Protein AF-A0A3M1TKS2-F1 (afdb_monomer_lite)

Foldseek 3Di:
DWDAQPFPRDTDDLQQWWADLWQRRTHHPVRQDDPQAGPPPRHHDDTDPRPQPPQKDFFDDPNHGQWIKHKDDWAADDPQPDPPRPLPDDFAKAKAWPDQEEAQFDKTKTKIKTFDSAWDAWDFKKKWKWFWDWDQDPVGTDIDTDTQGIGGRDDVVVCVVRRIDGGTMIMMIIIGTNNSVDDDPDDDDDWDWTWMKIKTWMGDPPGIHIYIDIHIYIYDDPPD

Structure (mmCIF, N/CA/C/O backbone):
data_AF-A0A3M1TKS2-F1
#
_entry.id   AF-A0A3M1TKS2-F1
#
loop_
_atom_site.group_PDB
_atom_site.id
_atom_site.type_symbol
_atom_site.label_atom_id
_atom_site.label_alt_id
_atom_site.label_comp_id
_atom_site.label_asym_id
_atom_site.label_entity_id
_atom_site.label_seq_id
_atom_site.pdbx_PDB_ins_code
_atom_site.Cartn_x
_atom_site.Cartn_y
_atom_site.Cartn_z
_atom_site.occupancy
_atom_site.B_iso_or_equiv
_atom_site.auth_seq_id
_atom_site.auth_comp_id
_atom_site.auth_asym_id
_atom_site.auth_atom_id
_atom_site.pdbx_PDB_model_num
ATOM 1 N N . MET A 1 1 ? 7.646 -26.713 8.952 1.00 51.62 1 MET A N 1
ATOM 2 C CA . MET A 1 1 ? 8.054 -26.193 10.279 1.00 51.62 1 MET A CA 1
ATOM 3 C C . MET A 1 1 ? 6.797 -26.074 11.123 1.00 51.62 1 MET A C 1
ATOM 5 O O . MET A 1 1 ? 5.861 -25.430 10.674 1.00 51.62 1 MET A O 1
ATOM 9 N N . THR A 1 2 ? 6.737 -26.735 12.276 1.00 56.97 2 THR A N 1
ATOM 10 C CA . THR A 1 2 ? 5.585 -26.698 13.194 1.00 56.97 2 THR A CA 1
ATOM 11 C C . THR A 1 2 ? 5.822 -25.651 14.277 1.00 56.97 2 THR A C 1
ATOM 13 O O . THR A 1 2 ? 6.856 -25.680 14.943 1.00 56.97 2 THR A O 1
ATOM 16 N N . LEU A 1 3 ? 4.881 -24.724 14.447 1.00 78.44 3 LEU A N 1
ATOM 17 C CA . LEU A 1 3 ? 4.889 -23.737 15.533 1.00 78.44 3 LEU A CA 1
ATOM 18 C C . LEU A 1 3 ? 3.891 -24.170 16.615 1.00 78.44 3 LEU A C 1
ATOM 20 O O . LEU A 1 3 ? 3.037 -25.015 16.359 1.00 78.44 3 LEU A O 1
ATOM 24 N N . ARG A 1 4 ? 3.984 -23.617 17.830 1.00 82.25 4 ARG A N 1
ATOM 25 C CA . ARG A 1 4 ? 2.968 -23.833 18.875 1.00 82.25 4 ARG A CA 1
ATOM 26 C C . ARG A 1 4 ? 1.987 -22.671 18.900 1.00 82.25 4 ARG A C 1
ATOM 28 O O . ARG A 1 4 ? 2.409 -21.516 18.909 1.00 82.25 4 ARG A O 1
ATOM 35 N N . CYS A 1 5 ? 0.693 -22.972 18.939 1.00 78.06 5 CYS A N 1
ATOM 36 C CA . CYS A 1 5 ? -0.331 -21.962 19.159 1.00 78.06 5 CYS A CA 1
ATOM 37 C C . CYS A 1 5 ? -0.168 -21.384 20.577 1.00 78.06 5 CYS A C 1
ATOM 39 O O . CYS A 1 5 ? -0.240 -22.142 21.536 1.00 78.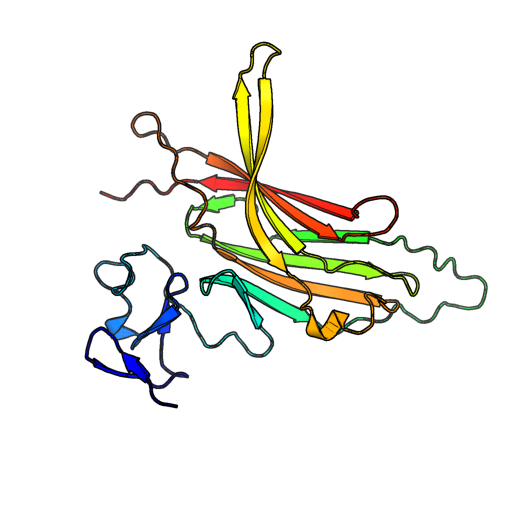06 5 CYS A O 1
ATOM 41 N N . PRO A 1 6 ? -0.001 -20.067 20.769 1.00 72.50 6 PRO A N 1
ATOM 42 C CA . PRO A 1 6 ? 0.162 -19.470 22.100 1.00 72.50 6 PRO A CA 1
ATOM 43 C C . PRO A 1 6 ? -1.091 -19.528 22.995 1.00 72.50 6 PRO A C 1
ATOM 45 O O . PRO A 1 6 ? -1.049 -18.994 24.095 1.00 72.50 6 PRO A O 1
ATOM 48 N N . TYR A 1 7 ? -2.202 -20.108 22.526 1.00 76.50 7 TYR A N 1
ATOM 49 C CA . TYR A 1 7 ? -3.440 -20.261 23.298 1.00 76.50 7 TYR A CA 1
ATOM 50 C C . TYR A 1 7 ? -3.591 -21.661 23.883 1.00 76.50 7 TYR A C 1
ATOM 52 O O . TYR A 1 7 ? -3.579 -21.829 25.093 1.00 76.50 7 TYR A O 1
ATOM 60 N N . CYS A 1 8 ? -3.719 -22.673 23.021 1.00 84.31 8 CYS A N 1
ATOM 61 C CA . CYS A 1 8 ? -3.855 -24.062 23.455 1.00 84.31 8 CYS A CA 1
ATOM 62 C C . CYS A 1 8 ? -2.503 -24.764 23.630 1.00 84.31 8 CYS A C 1
ATOM 64 O O . CYS A 1 8 ? -2.459 -25.873 24.139 1.00 84.31 8 CYS A O 1
ATOM 66 N N . HIS A 1 9 ? -1.398 -24.139 23.205 1.00 84.19 9 HIS A N 1
ATOM 67 C CA . HIS A 1 9 ? -0.042 -24.704 23.208 1.00 84.19 9 HIS A CA 1
ATOM 68 C C . HIS A 1 9 ? 0.164 -25.941 22.314 1.00 84.19 9 HIS A C 1
ATOM 70 O O . HIS A 1 9 ? 1.284 -26.471 22.259 1.00 84.19 9 HIS A O 1
ATOM 76 N N . ASP A 1 10 ? -0.860 -26.327 21.548 1.00 90.00 10 ASP A N 1
ATOM 77 C CA . ASP A 1 10 ? -0.804 -27.388 20.544 1.00 90.00 10 ASP A CA 1
ATOM 78 C C . ASP A 1 10 ? -0.065 -26.947 19.277 1.00 90.00 10 ASP A C 1
ATOM 80 O O . ASP A 1 10 ? 0.088 -25.754 18.982 1.00 90.00 10 ASP A O 1
ATOM 84 N N . ALA A 1 11 ? 0.390 -27.930 18.502 1.00 87.00 11 ALA A N 1
ATOM 85 C CA . ALA A 1 11 ? 1.047 -27.693 17.225 1.00 87.00 11 ALA A CA 1
ATOM 86 C C . ALA A 1 11 ? 0.078 -27.053 16.220 1.00 87.00 11 ALA A C 1
ATOM 88 O O . ALA A 1 11 ? -1.040 -27.527 16.028 1.00 87.00 11 ALA A O 1
ATOM 89 N N . VAL A 1 12 ? 0.527 -25.994 15.552 1.00 81.38 12 VAL A N 1
ATOM 90 C CA . VAL A 1 12 ? -0.163 -25.366 14.427 1.00 81.38 12 VAL A CA 1
ATOM 91 C C . VAL A 1 12 ? 0.709 -25.494 13.181 1.00 81.38 12 VAL A C 1
ATOM 93 O O . VAL A 1 12 ? 1.884 -25.110 13.165 1.00 81.38 12 VAL A O 1
ATOM 96 N N . GLU A 1 13 ? 0.133 -26.062 12.128 1.00 80.56 13 GLU A N 1
ATOM 97 C CA . GLU A 1 13 ? 0.755 -26.055 10.810 1.00 80.56 13 GLU A CA 1
ATOM 98 C C . GLU A 1 13 ? 0.648 -24.654 10.212 1.00 80.56 13 GLU A C 1
ATOM 100 O O . GLU A 1 13 ? -0.419 -24.046 10.224 1.00 80.56 13 GLU A O 1
ATOM 105 N N . VAL A 1 14 ? 1.754 -24.128 9.683 1.00 68.00 14 VAL A N 1
ATOM 106 C CA . VAL A 1 14 ? 1.820 -22.756 9.143 1.00 68.00 14 VAL A CA 1
ATOM 107 C C . VAL A 1 14 ? 0.779 -22.513 8.047 1.00 68.00 14 VAL A C 1
ATOM 109 O O . VAL A 1 14 ? 0.212 -21.428 7.971 1.00 68.00 14 VAL A O 1
ATOM 112 N N . GLU A 1 15 ? 0.496 -23.528 7.236 1.00 67.38 15 GLU A N 1
ATOM 113 C CA . GLU A 1 15 ? -0.441 -23.465 6.109 1.00 67.38 15 GLU A CA 1
ATOM 114 C C . GLU A 1 15 ? -1.913 -23.492 6.549 1.00 67.38 15 GLU A C 1
ATOM 116 O O . GLU A 1 15 ? -2.767 -22.915 5.875 1.00 67.38 15 GLU A O 1
ATOM 121 N N . ALA A 1 16 ? -2.204 -24.114 7.697 1.00 68.25 16 ALA A N 1
ATOM 122 C CA . ALA A 1 16 ? -3.543 -24.219 8.280 1.00 68.25 16 ALA A CA 1
ATOM 123 C C . ALA A 1 16 ? -3.801 -23.191 9.400 1.00 68.25 16 ALA A C 1
ATOM 125 O O . ALA A 1 16 ? -4.932 -23.024 9.865 1.00 68.25 16 ALA A O 1
ATOM 126 N N . GLY A 1 17 ? -2.750 -22.513 9.862 1.00 69.06 17 GLY A N 1
ATOM 127 C CA . GLY A 1 17 ? -2.805 -21.527 10.927 1.00 69.06 17 GLY A CA 1
ATOM 128 C C . GLY A 1 17 ? -3.360 -20.182 10.464 1.00 69.06 17 GLY A C 1
ATOM 129 O O . GLY A 1 17 ? -3.242 -19.778 9.313 1.00 69.06 17 GLY A O 1
ATOM 130 N N . THR A 1 18 ? -3.962 -19.458 11.400 1.00 71.62 18 THR A N 1
ATOM 131 C CA . THR A 1 18 ? -4.349 -18.059 11.246 1.00 71.62 18 THR A CA 1
ATOM 132 C C . THR A 1 18 ? -3.424 -17.213 12.102 1.00 71.62 18 THR A C 1
ATOM 134 O O . THR A 1 18 ? -3.364 -17.401 13.317 1.00 71.62 18 THR A O 1
ATOM 137 N N . ALA A 1 19 ? -2.706 -16.279 11.490 1.00 70.56 19 ALA A N 1
ATOM 138 C CA . ALA A 1 19 ? -1.879 -15.332 12.225 1.00 70.56 19 ALA A CA 1
ATOM 139 C C . ALA A 1 19 ? -2.526 -13.945 12.348 1.00 70.56 19 ALA A C 1
ATOM 141 O O . ALA A 1 19 ? -3.407 -13.548 11.575 1.00 70.56 19 ALA A O 1
ATOM 142 N N . CYS A 1 20 ? -2.143 -13.241 13.412 1.00 71.56 20 CYS A N 1
ATOM 143 C CA . CYS A 1 20 ? -2.667 -11.921 13.719 1.00 71.56 20 CYS A CA 1
ATOM 144 C C . CYS A 1 20 ? -1.944 -10.830 12.935 1.00 71.56 20 CYS A C 1
ATOM 146 O O . CYS A 1 20 ? -0.778 -10.567 13.193 1.00 71.56 20 CYS A O 1
ATOM 148 N N . VAL A 1 21 ? -2.689 -10.063 12.136 1.00 65.44 21 VAL A N 1
ATOM 149 C CA . VAL A 1 21 ? -2.165 -8.935 11.340 1.00 65.44 21 VAL A CA 1
ATOM 150 C C . VAL A 1 21 ? -1.426 -7.859 12.148 1.00 65.44 21 VAL A C 1
ATOM 152 O O . VAL A 1 21 ? -0.729 -7.029 11.568 1.00 65.44 21 VAL A O 1
ATOM 155 N N . ARG A 1 22 ? -1.607 -7.832 13.476 1.00 62.28 22 ARG A N 1
ATOM 156 C CA . ARG A 1 22 ? -0.948 -6.887 14.384 1.00 62.28 22 ARG A CA 1
ATOM 157 C C . ARG A 1 22 ? 0.323 -7.456 15.011 1.00 62.28 22 ARG A C 1
ATOM 159 O O . ARG A 1 22 ? 1.340 -6.779 14.991 1.00 62.28 22 ARG A O 1
ATOM 166 N N . CYS A 1 23 ? 0.258 -8.645 15.612 1.00 66.50 23 CYS A N 1
ATOM 167 C CA . CYS A 1 23 ? 1.380 -9.214 16.374 1.00 66.50 23 CYS A CA 1
ATOM 168 C C . CYS A 1 23 ? 2.066 -10.410 15.699 1.00 66.50 23 CYS A C 1
ATOM 170 O O . CYS A 1 23 ? 3.007 -10.956 16.261 1.00 66.50 23 CYS A O 1
ATOM 172 N N . GLY A 1 24 ? 1.581 -10.861 14.541 1.00 64.81 24 GLY A N 1
ATOM 173 C CA . GLY A 1 24 ? 2.112 -12.007 13.798 1.00 64.81 24 GLY A CA 1
ATOM 174 C C . GLY A 1 24 ? 1.936 -13.365 14.488 1.00 64.81 24 GLY A C 1
ATOM 175 O O . GLY A 1 24 ? 2.432 -14.370 13.988 1.00 64.81 24 GLY A O 1
ATOM 176 N N . ALA A 1 25 ? 1.255 -13.427 15.639 1.00 72.44 25 ALA A N 1
ATOM 177 C CA . ALA A 1 25 ? 1.082 -14.670 16.384 1.00 72.44 25 ALA A CA 1
ATOM 178 C C . ALA A 1 25 ? 0.219 -15.661 15.592 1.00 72.44 25 ALA A C 1
ATOM 180 O O . ALA A 1 25 ? -0.957 -15.383 15.353 1.00 72.44 25 ALA A O 1
ATOM 181 N N . LEU A 1 26 ? 0.798 -16.808 15.225 1.00 74.12 26 LEU A N 1
ATOM 182 C CA . LEU A 1 26 ? 0.132 -17.896 14.508 1.00 74.12 26 LEU A CA 1
ATOM 183 C C . LEU A 1 26 ? -0.661 -18.786 15.472 1.00 74.12 26 LEU A C 1
ATOM 185 O O . LEU A 1 26 ? -0.147 -19.216 16.505 1.00 74.12 26 LEU A O 1
ATOM 189 N N . ARG A 1 27 ? -1.922 -19.065 15.141 1.00 78.75 27 ARG A N 1
ATOM 190 C CA . ARG A 1 27 ? -2.861 -19.826 15.977 1.00 78.75 27 ARG A CA 1
ATOM 191 C C . ARG A 1 27 ? -3.730 -20.743 15.129 1.00 78.75 27 ARG A C 1
ATOM 193 O O . ARG A 1 27 ? -3.854 -20.535 13.927 1.00 78.75 27 ARG A O 1
ATOM 200 N N . HIS A 1 28 ? -4.384 -21.723 15.744 1.00 82.06 28 HIS A N 1
ATOM 201 C CA . HIS A 1 28 ? -5.462 -22.436 15.059 1.00 82.06 28 HIS A CA 1
ATOM 202 C C . HIS A 1 28 ? -6.613 -21.478 14.741 1.00 82.06 28 HIS A C 1
ATOM 204 O O . HIS A 1 28 ? -6.871 -20.574 15.540 1.00 82.06 28 HIS A O 1
ATOM 210 N N . PRO A 1 29 ? -7.360 -21.699 13.648 1.00 72.94 29 PRO A N 1
ATOM 211 C CA . PRO A 1 29 ? -8.541 -20.899 13.321 1.00 72.94 29 PRO A CA 1
ATOM 212 C C . PRO A 1 29 ? -9.561 -20.803 14.465 1.00 72.94 29 PRO A C 1
ATOM 214 O O . PRO A 1 29 ? -10.197 -19.769 14.630 1.00 72.94 29 PRO A O 1
ATOM 217 N N . ALA A 1 30 ? -9.684 -21.848 15.290 1.00 76.75 30 ALA A N 1
ATOM 218 C CA . ALA A 1 30 ? -10.565 -21.855 16.460 1.00 76.75 30 ALA A CA 1
ATOM 219 C C . ALA A 1 30 ? -10.004 -21.064 17.659 1.00 76.75 30 ALA A C 1
ATOM 221 O O . ALA A 1 30 ? -10.764 -20.518 18.447 1.00 76.75 30 ALA A O 1
ATOM 222 N N . CYS A 1 31 ? -8.680 -20.966 17.792 1.00 76.56 31 CYS A N 1
ATOM 223 C CA . CYS A 1 31 ? -7.998 -20.349 18.941 1.00 76.56 31 CYS A CA 1
ATOM 224 C C . CYS A 1 31 ? -7.619 -18.880 18.708 1.00 76.56 31 CYS A C 1
ATOM 226 O O . CYS A 1 31 ? -6.944 -18.241 19.525 1.00 76.56 31 CYS A O 1
ATOM 228 N N . VAL A 1 32 ? -7.947 -18.369 17.525 1.00 70.44 32 VAL A N 1
ATOM 229 C CA . VAL A 1 32 ? -7.445 -17.091 17.036 1.00 70.44 32 VAL A CA 1
ATOM 230 C C . VAL A 1 32 ? -8.203 -15.907 17.648 1.00 70.44 32 VAL A C 1
ATOM 232 O O . VAL A 1 32 ? -7.590 -14.873 17.931 1.00 70.44 32 VAL A O 1
ATOM 235 N N . LEU A 1 33 ? -9.502 -16.085 17.913 1.00 65.31 33 LEU A N 1
ATOM 236 C CA . LEU A 1 33 ? -10.413 -15.079 18.458 1.00 65.31 33 LEU A CA 1
ATOM 237 C C . LEU A 1 33 ? -10.862 -15.414 19.878 1.00 65.31 33 LEU A C 1
ATOM 239 O O . LEU A 1 33 ? -11.328 -16.515 20.137 1.00 65.31 33 LEU A O 1
ATOM 243 N N . GLU A 1 34 ? -10.854 -14.406 20.742 1.00 61.91 34 GLU A N 1
ATOM 244 C CA . GLU A 1 34 ? -11.588 -14.390 22.005 1.00 61.91 34 GLU A CA 1
ATOM 245 C C . GLU A 1 34 ? -12.430 -13.113 22.040 1.00 61.91 34 GLU A C 1
ATOM 247 O O . GLU A 1 34 ? -11.903 -12.015 21.853 1.00 61.91 34 GLU A O 1
ATOM 252 N N . LEU A 1 35 ? -13.754 -13.250 22.180 1.00 63.28 35 LEU A N 1
ATOM 253 C CA . LEU A 1 35 ? -14.703 -12.123 22.197 1.00 63.28 35 LEU A CA 1
ATOM 254 C C . LEU A 1 35 ? -14.535 -11.147 21.008 1.00 63.28 35 LEU A C 1
ATOM 256 O O . LEU A 1 35 ? -14.634 -9.929 21.155 1.00 63.28 35 LEU A O 1
ATOM 260 N N . GLY A 1 36 ? -14.221 -11.670 19.817 1.00 60.03 36 GLY A N 1
ATOM 261 C CA . GLY A 1 36 ? -14.001 -10.850 18.617 1.00 60.03 36 GLY A CA 1
ATOM 262 C C . GLY A 1 36 ? -12.628 -10.156 18.536 1.00 60.03 36 GLY A C 1
ATOM 263 O O . GLY A 1 36 ? -12.414 -9.322 17.652 1.00 60.03 36 GLY A O 1
ATOM 264 N N . ARG A 1 37 ? -11.679 -10.499 19.419 1.00 66.81 37 ARG A N 1
ATOM 265 C CA . ARG A 1 37 ? -10.327 -9.915 19.494 1.00 66.81 37 ARG A CA 1
ATOM 266 C C . ARG A 1 37 ? -9.240 -10.973 19.335 1.00 66.81 37 ARG A C 1
ATOM 268 O O . ARG A 1 37 ? -9.445 -12.134 19.665 1.00 66.81 37 ARG A O 1
ATOM 275 N N . CYS A 1 38 ? -8.057 -10.574 18.865 1.00 73.31 38 CYS A N 1
ATOM 276 C CA . CYS A 1 38 ? -6.889 -11.456 18.880 1.00 73.31 38 CYS A CA 1
ATOM 277 C C . CYS A 1 38 ? -6.561 -11.865 20.319 1.00 73.31 38 CYS A C 1
ATOM 279 O O . CYS A 1 38 ? -6.188 -11.017 21.129 1.00 73.31 38 CYS A O 1
ATOM 281 N N . ALA A 1 39 ? -6.593 -13.161 20.609 1.00 71.25 39 ALA A N 1
ATOM 282 C CA . ALA A 1 39 ? -6.354 -13.671 21.958 1.00 71.25 39 ALA A CA 1
ATOM 283 C C . ALA A 1 39 ? -4.873 -13.612 22.412 1.00 71.25 39 ALA A C 1
ATOM 285 O O . ALA A 1 39 ? -4.519 -14.134 23.462 1.00 71.25 39 ALA A O 1
ATOM 286 N N . SER A 1 40 ? -3.970 -13.009 21.621 1.00 72.12 40 SER A N 1
ATOM 287 C CA . SER A 1 40 ? -2.589 -12.680 22.039 1.00 72.12 40 SER A CA 1
ATOM 288 C C . SER A 1 40 ? -2.436 -11.212 22.423 1.00 72.12 40 SER A C 1
ATOM 290 O O . SER A 1 40 ? -1.725 -10.899 23.367 1.00 72.12 40 SER A O 1
ATOM 292 N N . CYS A 1 41 ? -3.022 -10.298 21.645 1.00 67.81 41 CYS A N 1
ATOM 293 C CA . CYS A 1 41 ? -2.738 -8.862 21.755 1.00 67.81 41 CYS A CA 1
ATOM 294 C C . CYS A 1 41 ? -3.989 -7.989 21.938 1.00 67.81 41 CYS A C 1
ATOM 296 O O . CYS A 1 41 ? -3.889 -6.764 21.899 1.00 67.81 41 CYS A O 1
ATOM 298 N N . GLY A 1 42 ? -5.173 -8.595 22.075 1.00 66.25 42 GLY A N 1
ATOM 299 C CA . GLY A 1 42 ? -6.448 -7.914 22.332 1.00 66.25 42 GLY A CA 1
ATOM 300 C C . GLY A 1 42 ? -6.968 -7.033 21.188 1.00 66.25 42 GLY A C 1
ATOM 301 O O . GLY A 1 42 ? -7.949 -6.306 21.369 1.00 66.25 42 GLY A O 1
ATOM 302 N N . ALA A 1 43 ? -6.319 -7.062 20.017 1.00 65.69 43 ALA A N 1
ATOM 303 C CA . ALA A 1 43 ? -6.676 -6.220 18.879 1.00 65.69 43 ALA A CA 1
ATOM 304 C C . ALA A 1 43 ? -8.065 -6.597 18.326 1.00 65.69 43 ALA A C 1
ATOM 306 O O . ALA A 1 43 ? -8.272 -7.777 18.022 1.00 65.69 43 ALA A O 1
ATOM 307 N N . PRO A 1 44 ? -9.004 -5.636 18.202 1.00 56.34 44 PRO A N 1
ATOM 308 C CA . PRO A 1 44 ? -10.312 -5.886 17.612 1.00 56.34 44 PRO A CA 1
ATOM 309 C C . PRO A 1 44 ? -10.193 -6.029 16.093 1.00 56.34 44 PRO A C 1
ATOM 311 O O . PRO A 1 44 ? -9.566 -5.195 15.443 1.00 56.34 44 PRO A O 1
ATOM 314 N N . GLY A 1 45 ? -10.831 -7.062 15.542 1.00 56.19 45 GLY A N 1
ATOM 315 C CA . GLY A 1 45 ? -11.022 -7.209 14.101 1.00 56.19 45 GLY A CA 1
ATOM 316 C C . GLY A 1 45 ? -9.789 -7.652 13.300 1.00 56.19 45 GLY A C 1
ATOM 317 O O . GLY A 1 45 ? -8.666 -7.210 13.509 1.00 56.19 45 GLY A O 1
ATOM 318 N N . LEU A 1 46 ? -10.062 -8.502 12.306 1.00 51.00 46 LEU A N 1
ATOM 319 C CA . LEU A 1 46 ? -9.167 -8.999 11.250 1.00 51.00 46 LEU A CA 1
ATOM 320 C C . LEU A 1 46 ? -8.147 -10.060 11.669 1.00 51.00 46 LEU A C 1
ATOM 322 O O . LEU A 1 46 ? -6.932 -9.867 11.673 1.00 51.00 46 LEU A O 1
ATOM 326 N N . LEU A 1 47 ? -8.672 -11.264 11.871 1.00 52.44 47 LEU A N 1
ATOM 327 C CA . LEU A 1 47 ? -7.893 -12.484 11.733 1.00 52.44 47 LEU A CA 1
ATOM 328 C C . LEU A 1 47 ? -8.123 -13.052 10.344 1.00 52.44 47 LEU A C 1
ATOM 330 O O . LEU A 1 47 ? -9.140 -13.672 10.050 1.00 52.44 47 LEU A O 1
ATOM 334 N N . ARG A 1 48 ? -7.154 -12.765 9.481 1.00 45.50 48 ARG A N 1
ATOM 335 C CA . ARG A 1 48 ? -6.781 -13.604 8.348 1.00 45.50 48 ARG A CA 1
ATOM 336 C C . ARG A 1 48 ? -5.392 -13.178 7.879 1.00 45.50 48 ARG A C 1
ATOM 338 O O . ARG A 1 48 ? -5.250 -12.418 6.927 1.00 45.50 48 ARG A O 1
ATOM 345 N N . GLU A 1 49 ? -4.357 -13.701 8.525 1.00 43.22 49 GLU A N 1
ATOM 346 C CA . GLU A 1 49 ? -3.200 -14.151 7.758 1.00 43.22 49 GLU A CA 1
ATOM 347 C C . GLU A 1 49 ? -3.564 -15.533 7.215 1.00 43.22 49 GLU A C 1
ATOM 349 O O . GLU A 1 49 ? -3.439 -16.535 7.908 1.00 43.22 49 GLU A O 1
ATOM 354 N N . ALA A 1 50 ? -4.076 -15.581 5.985 1.00 41.94 50 ALA A N 1
ATOM 355 C CA . ALA A 1 50 ? -3.636 -16.674 5.131 1.00 41.94 50 ALA A CA 1
ATOM 356 C C . ALA A 1 50 ? -2.134 -16.437 4.873 1.00 41.94 50 ALA A C 1
ATOM 358 O O . ALA A 1 50 ? -1.728 -15.262 4.884 1.00 41.94 50 ALA A O 1
ATOM 359 N N . PRO A 1 51 ? -1.315 -17.472 4.600 1.00 49.41 51 PRO A N 1
ATOM 360 C CA . PRO A 1 51 ? -0.026 -17.249 3.949 1.00 49.41 51 PRO A CA 1
ATOM 361 C C . PRO A 1 51 ? -0.238 -16.215 2.845 1.00 49.41 51 PRO A C 1
ATOM 363 O O . PRO A 1 51 ? -1.255 -16.281 2.140 1.00 49.41 51 PRO A O 1
ATOM 366 N N . ALA A 1 52 ? 0.637 -15.202 2.783 1.00 51.31 52 ALA A N 1
ATOM 367 C CA . ALA A 1 52 ? 0.513 -14.134 1.800 1.00 51.31 52 ALA A CA 1
ATOM 368 C C . ALA A 1 52 ? 0.187 -14.810 0.458 1.00 51.31 52 ALA A C 1
ATOM 370 O O . ALA A 1 52 ? 0.947 -15.702 0.066 1.00 51.31 52 ALA A O 1
ATOM 371 N N . PRO A 1 53 ? -0.976 -14.521 -0.173 1.00 51.44 53 PRO A N 1
ATOM 372 C CA . PRO A 1 53 ? -1.392 -15.262 -1.356 1.00 51.44 53 PRO A CA 1
ATOM 373 C C . PRO A 1 53 ? -0.221 -15.278 -2.332 1.00 51.44 53 PRO A C 1
ATOM 375 O O . PRO A 1 53 ? 0.491 -14.276 -2.397 1.00 51.44 53 PRO A O 1
ATOM 378 N N . ALA A 1 54 ? 0.023 -16.385 -3.033 1.00 59.16 54 ALA A N 1
ATOM 379 C CA . ALA A 1 54 ? 1.222 -16.526 -3.859 1.00 59.16 54 ALA A CA 1
ATOM 380 C C . ALA A 1 54 ? 1.528 -15.231 -4.651 1.00 59.16 54 ALA A C 1
ATOM 382 O O . ALA A 1 54 ? 0.667 -14.687 -5.352 1.00 59.16 54 ALA A O 1
ATOM 383 N N . GLY A 1 55 ? 2.734 -14.683 -4.460 1.00 67.44 55 GLY A N 1
ATOM 384 C CA . GLY A 1 55 ? 3.164 -13.410 -5.052 1.00 67.44 55 GLY A CA 1
ATOM 385 C C . GLY A 1 55 ? 2.887 -12.137 -4.233 1.00 67.44 55 GLY A C 1
ATOM 386 O O . GLY A 1 55 ? 3.145 -11.046 -4.740 1.00 67.44 55 GLY A O 1
ATOM 387 N N . TRP A 1 56 ? 2.379 -12.233 -3.001 1.00 75.62 56 TRP A N 1
ATOM 388 C CA . TRP A 1 56 ? 2.333 -11.121 -2.042 1.00 75.62 56 TRP A CA 1
ATOM 389 C C . TRP A 1 56 ? 3.518 -11.189 -1.068 1.00 75.62 56 TRP A C 1
ATOM 391 O O . TRP A 1 56 ? 3.789 -12.225 -0.471 1.00 75.62 56 TRP A O 1
ATOM 401 N N . GLU A 1 57 ? 4.195 -10.064 -0.870 1.00 83.06 57 GLU A N 1
ATOM 402 C CA . GLU A 1 57 ? 5.303 -9.891 0.067 1.00 83.06 57 GLU A CA 1
ATOM 403 C C . GLU A 1 57 ? 4.822 -9.090 1.281 1.00 83.06 57 GLU A C 1
ATOM 405 O O . GLU A 1 57 ? 4.252 -8.004 1.133 1.00 83.06 57 GLU A O 1
ATOM 410 N N . ALA A 1 58 ? 5.035 -9.621 2.486 1.00 78.31 58 ALA A N 1
ATOM 411 C CA . ALA A 1 58 ? 4.810 -8.874 3.717 1.00 78.31 58 ALA A CA 1
ATOM 412 C C . ALA A 1 58 ? 5.954 -7.876 3.919 1.00 78.31 58 ALA A C 1
ATOM 414 O O . ALA A 1 58 ? 7.125 -8.249 3.939 1.00 78.31 58 ALA A O 1
ATOM 415 N N . VAL A 1 59 ? 5.609 -6.609 4.103 1.00 77.38 59 VAL A N 1
ATOM 416 C CA . VAL A 1 59 ? 6.572 -5.539 4.347 1.00 77.38 59 VAL A CA 1
ATOM 417 C C . VAL A 1 59 ? 6.566 -5.225 5.834 1.00 77.38 59 VAL A C 1
ATOM 419 O O . VAL A 1 59 ? 5.509 -4.956 6.408 1.00 77.38 59 VAL A O 1
ATOM 422 N N . ARG A 1 60 ? 7.741 -5.268 6.460 1.00 74.19 60 ARG A N 1
ATOM 423 C CA . ARG A 1 60 ? 7.910 -5.073 7.902 1.00 74.19 60 ARG A CA 1
ATOM 424 C C . ARG A 1 60 ? 8.745 -3.830 8.204 1.00 74.19 60 ARG A C 1
ATOM 426 O O . ARG A 1 60 ? 9.646 -3.496 7.439 1.00 74.19 60 ARG A O 1
ATOM 433 N N . ALA A 1 61 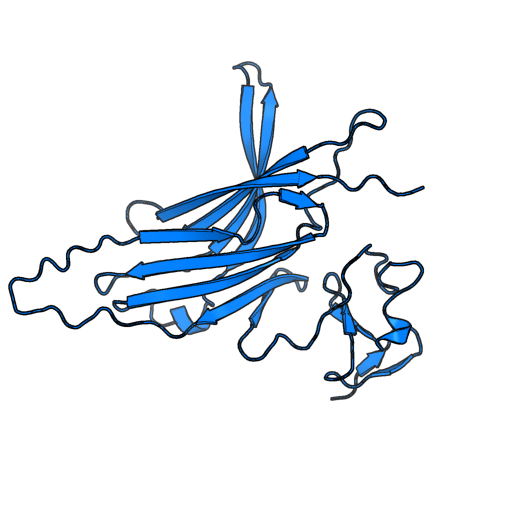? 8.439 -3.178 9.319 1.00 66.31 61 ALA A N 1
ATOM 434 C CA . ALA A 1 61 ? 9.281 -2.172 9.963 1.00 66.31 61 ALA A CA 1
ATOM 435 C C . ALA A 1 61 ? 9.214 -2.419 11.471 1.00 66.31 61 ALA A C 1
ATOM 437 O O . ALA A 1 61 ? 8.114 -2.631 11.984 1.00 66.31 61 ALA A O 1
ATOM 438 N N . ASP A 1 62 ? 10.374 -2.441 12.130 1.00 68.00 62 ASP A N 1
ATOM 439 C CA . ASP A 1 62 ? 10.521 -2.721 13.566 1.00 68.00 62 ASP A CA 1
ATOM 440 C C . ASP A 1 62 ? 9.761 -3.990 14.002 1.00 68.00 62 ASP A C 1
ATOM 442 O O . ASP A 1 62 ? 8.973 -3.984 14.942 1.00 68.00 62 ASP A O 1
ATOM 446 N N . ASP A 1 63 ? 9.928 -5.070 13.228 1.00 55.38 63 ASP A N 1
ATOM 447 C CA . ASP A 1 63 ? 9.270 -6.378 13.395 1.00 55.38 63 ASP A CA 1
ATOM 448 C C . ASP A 1 63 ? 7.731 -6.401 13.284 1.00 55.38 63 ASP A C 1
ATOM 450 O O . ASP A 1 63 ? 7.120 -7.472 13.313 1.00 55.38 63 ASP A O 1
ATOM 454 N N . ALA A 1 64 ? 7.087 -5.259 13.021 1.00 61.50 64 ALA A N 1
ATOM 455 C CA . ALA A 1 64 ? 5.653 -5.163 12.762 1.00 61.50 64 ALA A CA 1
ATOM 456 C C . ALA A 1 64 ? 5.333 -5.190 11.257 1.00 61.50 64 ALA A C 1
ATOM 458 O O . ALA A 1 64 ? 5.986 -4.524 10.447 1.00 61.50 64 ALA A O 1
ATOM 459 N N . VAL A 1 65 ? 4.281 -5.921 10.861 1.00 65.69 65 VAL A N 1
ATOM 460 C CA . VAL A 1 65 ? 3.789 -5.918 9.472 1.00 65.69 65 VAL A CA 1
ATOM 461 C C . VAL A 1 65 ? 3.135 -4.570 9.158 1.00 65.69 65 VAL A C 1
ATOM 463 O O . VAL A 1 65 ? 2.059 -4.207 9.646 1.00 65.69 65 VAL A O 1
ATOM 466 N N . GLN A 1 66 ? 3.804 -3.818 8.291 1.00 71.50 66 GLN A N 1
ATOM 467 C CA . GLN A 1 66 ? 3.365 -2.518 7.800 1.00 71.50 66 GLN A CA 1
ATOM 468 C C . GLN A 1 66 ? 2.298 -2.674 6.708 1.00 71.50 66 GLN A C 1
ATOM 470 O O . GLN A 1 66 ? 1.420 -1.831 6.535 1.00 71.50 66 GLN A O 1
ATOM 475 N N . GLY A 1 67 ? 2.315 -3.787 5.991 1.00 79.25 67 GLY A N 1
ATOM 476 C CA . GLY A 1 67 ? 1.320 -4.112 4.986 1.00 79.25 67 GLY A CA 1
ATOM 477 C C . GLY A 1 67 ? 1.830 -5.202 4.066 1.00 79.25 67 GLY A C 1
ATOM 478 O O . GLY A 1 67 ? 2.854 -5.832 4.327 1.00 79.25 67 GLY A O 1
ATOM 479 N N . TRP A 1 68 ? 1.122 -5.397 2.965 1.00 83.19 68 TRP A N 1
ATOM 480 C CA . TRP A 1 68 ? 1.484 -6.373 1.949 1.00 83.19 68 TRP A CA 1
ATOM 481 C C . TRP A 1 68 ? 1.558 -5.699 0.600 1.00 83.19 68 TRP A C 1
ATOM 483 O O . TRP A 1 68 ? 0.736 -4.835 0.284 1.00 83.19 68 TRP A O 1
ATOM 493 N N . VAL A 1 69 ? 2.511 -6.139 -0.210 1.00 87.12 69 VAL A N 1
ATOM 494 C CA . VAL A 1 69 ? 2.677 -5.668 -1.577 1.00 87.12 69 VAL A CA 1
ATOM 495 C C . VAL A 1 69 ? 2.759 -6.861 -2.512 1.00 87.12 69 VAL A C 1
ATOM 497 O O . VAL A 1 69 ? 3.559 -7.762 -2.304 1.00 87.12 69 VAL A O 1
ATOM 500 N N . GLN A 1 70 ? 1.950 -6.863 -3.565 1.00 86.12 70 GLN A N 1
ATOM 501 C CA . GLN A 1 70 ? 2.099 -7.778 -4.691 1.00 86.12 70 GLN A CA 1
ATOM 502 C C . GLN A 1 70 ? 2.614 -6.995 -5.887 1.00 86.12 70 GLN A C 1
ATOM 504 O O . GLN A 1 70 ? 1.954 -6.082 -6.393 1.00 86.12 70 GLN A O 1
ATOM 509 N N . ARG A 1 71 ? 3.792 -7.380 -6.361 1.00 88.31 71 ARG A N 1
ATOM 510 C CA . ARG A 1 71 ? 4.415 -6.785 -7.541 1.00 88.31 71 ARG A CA 1
ATOM 511 C C . ARG A 1 71 ? 3.974 -7.576 -8.752 1.00 88.31 71 ARG A C 1
ATOM 513 O O . ARG A 1 71 ? 4.053 -8.800 -8.767 1.00 88.31 71 ARG A O 1
ATOM 520 N N . LEU A 1 72 ? 3.457 -6.873 -9.748 1.00 86.56 72 LEU A N 1
ATOM 521 C CA . LEU A 1 72 ? 3.045 -7.499 -10.995 1.00 86.56 72 LEU A CA 1
ATOM 522 C C . LEU A 1 72 ? 4.195 -7.436 -12.005 1.00 86.56 72 LEU A C 1
ATOM 524 O O . LEU A 1 72 ? 4.995 -6.494 -11.951 1.00 86.56 72 LEU A O 1
ATOM 528 N N . PRO A 1 73 ? 4.257 -8.390 -12.951 1.00 86.31 73 PRO A N 1
ATOM 529 C CA . PRO A 1 73 ? 5.225 -8.342 -14.035 1.00 86.31 73 PRO A CA 1
ATOM 530 C C . PRO A 1 73 ? 5.206 -6.989 -14.751 1.00 86.31 73 PRO A C 1
ATOM 532 O O . PRO A 1 73 ? 4.144 -6.421 -15.029 1.00 86.31 73 PRO A O 1
ATOM 535 N N . ARG A 1 74 ? 6.399 -6.472 -15.055 1.00 89.38 74 ARG A N 1
ATOM 536 C CA . ARG A 1 74 ? 6.563 -5.248 -15.841 1.00 89.38 74 ARG A CA 1
ATOM 537 C C . ARG A 1 74 ? 5.962 -5.452 -17.230 1.00 89.38 74 ARG A C 1
ATOM 539 O O . ARG A 1 74 ? 6.355 -6.371 -17.942 1.00 89.38 74 ARG A O 1
ATOM 546 N N . VAL A 1 75 ? 5.094 -4.537 -17.646 1.00 90.00 75 VAL A N 1
ATOM 547 C CA . VAL A 1 75 ? 4.552 -4.504 -19.010 1.00 90.00 75 VAL A CA 1
ATOM 548 C C . VAL A 1 75 ? 5.419 -3.577 -19.855 1.00 90.00 75 VAL A C 1
ATOM 550 O O . VAL A 1 75 ? 5.593 -2.406 -19.509 1.00 90.00 75 VAL A O 1
ATOM 553 N N . LEU A 1 76 ? 5.991 -4.098 -20.940 1.00 86.81 76 LEU A N 1
ATOM 554 C CA . LEU A 1 76 ? 6.762 -3.292 -21.884 1.00 86.81 76 LEU A CA 1
ATOM 555 C C . LEU A 1 76 ? 5.827 -2.358 -22.665 1.00 86.81 76 LEU A C 1
ATOM 557 O O . LEU A 1 76 ? 4.686 -2.738 -22.939 1.00 86.81 76 LEU A O 1
ATOM 561 N N . PRO A 1 77 ? 6.272 -1.137 -23.012 1.00 77.75 77 PRO A N 1
ATOM 562 C CA . PRO A 1 77 ? 5.523 -0.337 -23.968 1.00 77.75 77 PRO A CA 1
ATOM 563 C C . PRO A 1 77 ? 5.453 -1.098 -25.304 1.00 77.75 77 PRO A C 1
ATOM 565 O O . PRO A 1 77 ? 6.374 -1.869 -25.602 1.00 77.75 77 PRO A O 1
ATOM 568 N N . PRO A 1 78 ? 4.393 -0.906 -26.110 1.00 74.94 78 PRO A N 1
ATOM 569 C CA . PRO A 1 78 ? 4.393 -1.423 -27.472 1.00 74.94 78 PRO A CA 1
ATOM 570 C C . PRO A 1 78 ? 5.649 -0.913 -28.199 1.00 74.94 78 PRO A C 1
ATOM 572 O O . PRO A 1 78 ? 6.095 0.206 -27.912 1.00 74.94 78 PRO A O 1
ATOM 575 N N . PRO A 1 79 ? 6.248 -1.717 -29.096 1.00 69.81 79 PRO A N 1
ATOM 576 C CA . PRO A 1 79 ? 7.369 -1.250 -29.896 1.00 69.81 79 PRO A CA 1
ATOM 577 C C . PRO A 1 79 ? 6.948 0.041 -30.598 1.00 69.81 79 PRO A C 1
ATOM 579 O O . PRO A 1 79 ? 5.836 0.125 -31.123 1.00 69.81 79 PRO A O 1
ATOM 582 N N . ALA A 1 80 ? 7.803 1.065 -30.541 1.00 65.38 80 ALA A N 1
ATOM 583 C CA . ALA A 1 80 ? 7.522 2.329 -31.203 1.00 65.38 80 ALA A CA 1
ATOM 584 C C . ALA A 1 80 ? 7.203 2.042 -32.675 1.00 65.38 80 ALA A C 1
ATOM 586 O O . ALA A 1 80 ? 7.976 1.367 -33.359 1.00 65.38 80 ALA A O 1
ATOM 587 N N . ALA A 1 81 ? 6.040 2.501 -33.138 1.00 53.47 81 ALA A N 1
ATOM 588 C CA . ALA A 1 81 ? 5.651 2.394 -34.533 1.00 53.47 81 ALA A CA 1
ATOM 589 C C . ALA A 1 81 ? 6.559 3.325 -35.352 1.00 53.47 81 ALA A C 1
ATOM 591 O O . ALA A 1 81 ? 6.258 4.496 -35.556 1.00 53.47 81 ALA A O 1
ATOM 592 N N . GLY A 1 82 ? 7.718 2.807 -35.752 1.00 61.31 82 GLY A N 1
ATOM 593 C CA . GLY A 1 82 ? 8.686 3.500 -36.589 1.00 61.31 82 GLY A CA 1
ATOM 594 C C . GLY A 1 82 ? 9.416 4.685 -35.931 1.00 61.31 82 GLY A C 1
ATOM 595 O O . GLY A 1 82 ? 9.112 5.097 -34.809 1.00 61.31 82 GLY A O 1
ATOM 596 N N . PRO A 1 83 ? 10.398 5.259 -36.648 1.00 53.94 83 PRO A N 1
ATOM 597 C CA . PRO A 1 83 ? 11.266 6.344 -36.176 1.00 53.94 83 PRO A CA 1
ATOM 598 C C . PRO A 1 83 ? 10.573 7.717 -36.030 1.00 53.94 83 PRO A C 1
ATOM 600 O O . PRO A 1 83 ? 11.258 8.724 -35.885 1.00 53.94 83 PRO A O 1
ATOM 603 N N . GLY A 1 84 ? 9.237 7.775 -36.046 1.00 56.94 84 GLY A N 1
ATOM 604 C CA . GLY A 1 84 ? 8.450 9.009 -35.905 1.00 56.94 84 GLY A CA 1
ATOM 605 C C . GLY A 1 84 ? 7.307 8.925 -34.891 1.00 56.94 84 GLY A C 1
ATOM 606 O O . GLY A 1 84 ? 6.538 9.872 -34.763 1.00 56.94 84 GLY A O 1
ATOM 607 N N . GLY A 1 85 ? 7.165 7.802 -34.180 1.00 52.38 85 GLY A N 1
ATOM 608 C CA . GLY A 1 85 ? 6.198 7.692 -33.096 1.00 52.38 85 GLY A CA 1
ATOM 609 C C . GLY A 1 85 ? 6.679 8.509 -31.906 1.00 52.38 85 GLY A C 1
ATOM 610 O O . GLY A 1 85 ? 7.696 8.163 -31.306 1.00 52.38 85 GLY A O 1
ATOM 611 N N . ASP A 1 86 ? 5.948 9.570 -31.574 1.00 50.09 86 ASP A N 1
ATOM 612 C CA . ASP A 1 86 ? 6.168 10.424 -30.410 1.00 50.09 86 ASP A CA 1
ATOM 613 C C . ASP A 1 86 ? 6.048 9.569 -29.130 1.00 50.09 86 ASP A C 1
ATOM 615 O O . ASP A 1 86 ? 5.004 9.435 -28.493 1.00 50.09 86 ASP A O 1
ATOM 619 N N . GLY A 1 87 ? 7.140 8.887 -28.775 1.00 50.47 87 GLY A N 1
ATOM 620 C CA . GLY A 1 87 ? 7.289 8.045 -27.586 1.00 50.47 87 GLY A CA 1
ATOM 621 C C . GLY A 1 87 ? 7.367 8.864 -26.295 1.00 50.47 87 GLY A C 1
ATOM 622 O O . GLY A 1 87 ? 7.894 8.393 -25.286 1.00 50.47 87 GLY A O 1
ATOM 623 N N . THR A 1 88 ? 6.850 10.089 -26.325 1.00 55.06 88 THR A N 1
ATOM 624 C CA . THR A 1 88 ? 6.857 11.143 -25.307 1.00 55.06 88 THR A CA 1
ATOM 625 C C . THR A 1 88 ? 5.829 10.883 -24.209 1.00 55.06 88 THR A C 1
ATOM 627 O O . THR A 1 88 ? 5.168 11.783 -23.704 1.00 55.06 88 THR A O 1
ATOM 630 N N . GLY A 1 89 ? 5.678 9.627 -23.785 1.00 67.12 89 GLY A N 1
ATOM 631 C CA . GLY A 1 89 ? 4.999 9.385 -22.518 1.00 67.12 89 GLY A CA 1
ATOM 632 C C . GLY A 1 89 ? 5.812 10.033 -21.400 1.00 67.12 89 GLY A C 1
ATOM 633 O O . GLY A 1 89 ? 7.002 9.766 -21.295 1.00 67.12 89 GLY A O 1
ATOM 634 N N . ASP A 1 90 ? 5.199 10.843 -20.546 1.00 87.31 90 ASP A N 1
ATOM 635 C CA . ASP A 1 90 ? 5.899 11.365 -19.376 1.00 87.31 90 ASP A CA 1
ATOM 636 C C . ASP A 1 90 ? 6.062 10.293 -18.291 1.00 87.31 90 ASP A C 1
ATOM 638 O O . ASP A 1 90 ? 5.249 9.367 -18.137 1.00 87.31 90 ASP A O 1
ATOM 642 N N . LEU A 1 91 ? 7.131 10.435 -17.500 1.00 92.06 91 LEU A N 1
ATOM 643 C CA . LEU A 1 91 ? 7.265 9.721 -16.236 1.00 92.06 91 LEU A CA 1
ATOM 644 C C . LEU A 1 91 ? 6.049 10.061 -15.367 1.00 92.06 91 LEU A C 1
ATOM 646 O O . LEU A 1 91 ? 5.870 11.210 -14.973 1.00 92.06 91 LEU A O 1
ATOM 650 N N . SER A 1 92 ? 5.240 9.059 -15.036 1.00 94.31 92 SER A N 1
ATOM 651 C CA . SER A 1 92 ? 4.017 9.264 -14.259 1.00 94.31 92 SER A CA 1
ATOM 652 C C . SER A 1 92 ? 3.868 8.234 -13.152 1.00 94.31 92 SER A C 1
ATOM 654 O O . SER A 1 92 ? 4.262 7.073 -13.279 1.00 94.31 92 SER A O 1
ATOM 656 N N . LEU A 1 93 ? 3.285 8.692 -12.048 1.00 95.31 93 LEU A N 1
ATOM 657 C CA . LEU A 1 93 ? 2.931 7.891 -10.891 1.00 95.31 93 LEU A CA 1
ATOM 658 C C . LEU A 1 93 ? 1.437 8.074 -10.662 1.00 95.31 93 LEU A C 1
ATOM 660 O O . LEU A 1 93 ? 0.939 9.197 -10.644 1.00 95.31 93 LEU A O 1
ATOM 664 N N . ARG A 1 94 ? 0.717 6.970 -10.513 1.00 96.56 94 ARG A N 1
ATOM 665 C CA . ARG A 1 94 ? -0.714 6.960 -10.219 1.00 96.56 94 ARG A CA 1
ATOM 666 C C . ARG A 1 94 ? -0.973 6.074 -9.020 1.00 96.56 94 ARG A C 1
ATOM 668 O O . ARG A 1 94 ? -0.337 5.034 -8.861 1.00 96.56 94 ARG A O 1
ATOM 675 N N . LEU A 1 95 ? -1.932 6.492 -8.210 1.00 96.81 95 LEU A N 1
ATOM 676 C CA . LEU A 1 95 ? -2.376 5.781 -7.026 1.00 96.81 95 LEU A CA 1
ATOM 677 C C . LEU A 1 95 ? -3.892 5.612 -7.109 1.00 96.81 95 LEU A C 1
ATOM 679 O O . LEU A 1 95 ? -4.629 6.578 -7.298 1.00 96.81 95 LEU A O 1
ATOM 683 N N . GLU A 1 96 ? -4.341 4.375 -6.961 1.00 93.81 96 GLU A N 1
ATOM 684 C CA . GLU A 1 96 ? -5.745 3.987 -7.015 1.00 93.81 96 GLU A CA 1
ATOM 685 C C . GLU A 1 96 ? -6.075 3.166 -5.769 1.00 93.81 96 GLU A C 1
ATOM 687 O O . GLU A 1 96 ? -5.281 2.333 -5.335 1.00 93.81 96 GLU A O 1
ATOM 692 N N . VAL A 1 97 ? -7.247 3.395 -5.183 1.00 90.81 97 VAL A N 1
ATOM 693 C CA . VAL A 1 97 ? -7.755 2.641 -4.028 1.00 90.81 97 VAL A CA 1
ATOM 694 C C . VAL A 1 97 ? -9.118 2.068 -4.362 1.00 90.81 97 VAL A C 1
ATOM 696 O O . VAL A 1 97 ? -9.903 2.705 -5.060 1.00 90.81 97 VAL A O 1
ATOM 699 N N . ALA A 1 98 ? -9.413 0.883 -3.831 1.00 82.62 98 ALA A N 1
ATOM 700 C CA . ALA A 1 98 ? -10.707 0.235 -4.040 1.00 82.62 98 ALA A CA 1
ATOM 701 C C . ALA A 1 98 ? -11.866 1.024 -3.405 1.00 82.62 98 ALA A C 1
ATOM 703 O O . ALA A 1 98 ? -12.981 1.016 -3.913 1.00 82.62 98 ALA A O 1
ATOM 704 N N . ARG A 1 99 ? -11.596 1.721 -2.293 1.00 83.81 99 ARG A N 1
ATOM 705 C CA . ARG A 1 99 ? -12.563 2.550 -1.564 1.00 83.81 99 ARG A CA 1
ATOM 706 C C . ARG A 1 99 ? -11.884 3.782 -0.980 1.00 83.81 99 ARG A C 1
ATOM 708 O O . ARG A 1 99 ? -10.730 3.714 -0.563 1.00 83.81 99 ARG A O 1
A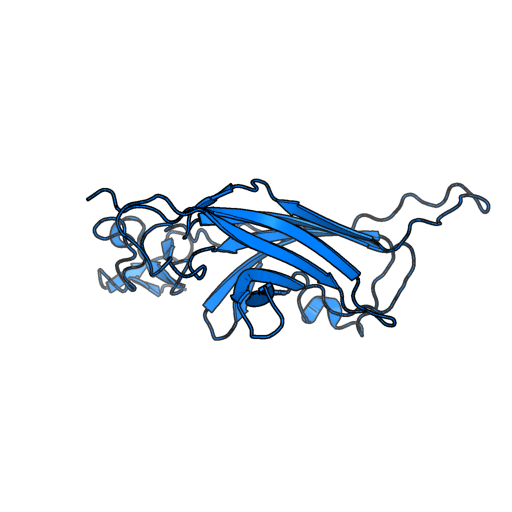TOM 715 N N . ARG A 1 100 ? -12.617 4.897 -0.931 1.00 93.06 100 ARG A N 1
ATOM 716 C CA . ARG A 1 100 ? -12.174 6.155 -0.297 1.00 93.06 100 ARG A CA 1
ATOM 717 C C . ARG A 1 100 ? -12.769 6.386 1.088 1.00 93.06 100 ARG A C 1
ATOM 719 O O . ARG A 1 100 ? -12.382 7.336 1.757 1.00 93.06 100 ARG A O 1
ATOM 726 N N . VAL A 1 101 ? -13.703 5.535 1.502 1.00 88.38 101 VAL A N 1
ATOM 727 C CA . VAL A 1 101 ? -14.293 5.533 2.841 1.00 88.38 101 VAL A CA 1
ATOM 728 C C . VAL A 1 101 ? -13.948 4.201 3.492 1.00 88.38 101 VAL A C 1
ATOM 730 O O . VAL A 1 101 ? -14.111 3.153 2.863 1.00 88.38 101 VAL A O 1
ATOM 733 N N . ALA A 1 102 ? -13.432 4.247 4.712 1.00 86.94 102 ALA A N 1
ATOM 734 C CA . ALA A 1 102 ? -13.039 3.084 5.495 1.00 86.94 102 ALA A CA 1
ATOM 735 C C . ALA A 1 102 ? -13.280 3.356 6.984 1.00 86.94 102 ALA A C 1
ATOM 737 O O . ALA A 1 102 ? -13.587 4.482 7.375 1.00 86.94 102 ALA A O 1
ATOM 738 N N . ARG A 1 103 ? -13.136 2.335 7.818 1.00 85.12 103 ARG A N 1
ATOM 739 C CA . ARG A 1 103 ? -13.181 2.452 9.275 1.00 85.12 103 ARG A CA 1
ATOM 740 C C . ARG A 1 103 ? -11.785 2.352 9.876 1.00 85.12 103 ARG A C 1
ATOM 742 O O . ARG A 1 103 ? -10.858 1.839 9.252 1.00 85.12 103 ARG A O 1
ATOM 749 N N . VAL A 1 104 ? -11.607 2.840 11.096 1.00 83.06 104 VAL A N 1
ATOM 750 C CA . VAL A 1 104 ? -10.391 2.545 11.863 1.00 83.06 104 VAL A CA 1
ATOM 751 C C . VAL A 1 104 ? -10.269 1.027 12.012 1.00 83.06 104 VAL A C 1
ATOM 753 O O . VAL A 1 104 ? -11.251 0.343 12.278 1.00 83.06 104 VAL A O 1
ATOM 756 N N . GLY A 1 105 ? -9.066 0.498 11.789 1.00 76.50 105 GLY A N 1
ATOM 757 C CA . GLY A 1 105 ? -8.820 -0.946 11.789 1.00 76.50 105 GLY A CA 1
ATOM 758 C C . GLY A 1 105 ? -9.124 -1.658 10.468 1.00 76.50 105 GLY A C 1
ATOM 759 O O . GLY A 1 105 ? -8.667 -2.784 10.302 1.00 76.50 105 GLY A O 1
ATOM 760 N N . ASP A 1 106 ? -9.796 -1.023 9.498 1.00 77.75 106 ASP A N 1
ATOM 761 C CA . ASP A 1 106 ? -10.004 -1.627 8.177 1.00 77.75 106 ASP A CA 1
ATOM 762 C C . ASP A 1 106 ? -8.682 -1.922 7.457 1.00 77.75 106 ASP A C 1
ATOM 764 O O . ASP A 1 106 ? -7.666 -1.240 7.628 1.00 77.75 106 ASP A O 1
ATOM 768 N N . LEU A 1 107 ? -8.740 -2.885 6.534 1.00 79.38 107 LEU A N 1
ATOM 769 C CA . LEU A 1 107 ? -7.705 -3.072 5.527 1.00 79.38 107 LEU A CA 1
ATOM 770 C C . LEU A 1 107 ? -8.020 -2.224 4.287 1.00 79.38 107 LEU A C 1
ATOM 772 O O . LEU A 1 107 ? -9.052 -2.398 3.629 1.00 79.38 107 LEU A O 1
ATOM 776 N N . LEU A 1 108 ? -7.120 -1.309 3.948 1.00 83.19 108 LEU A N 1
ATOM 777 C CA . LEU A 1 108 ? -7.163 -0.543 2.713 1.00 83.19 108 LEU A CA 1
ATOM 778 C C . LEU A 1 108 ? -6.414 -1.292 1.611 1.00 83.19 108 LEU A C 1
ATOM 780 O O . LEU A 1 108 ? -5.271 -1.698 1.804 1.00 83.19 108 LEU A O 1
ATOM 784 N N . ALA A 1 109 ? -7.035 -1.436 0.443 1.00 85.88 109 ALA A N 1
ATOM 785 C CA . ALA A 1 109 ? -6.421 -2.055 -0.724 1.00 85.88 109 ALA A CA 1
ATOM 786 C C . ALA A 1 109 ? -6.389 -1.090 -1.910 1.00 85.88 109 ALA A C 1
ATOM 788 O O . ALA A 1 109 ? -7.313 -0.293 -2.111 1.00 85.88 109 ALA A O 1
ATOM 789 N N . GLY A 1 110 ? -5.340 -1.194 -2.718 1.00 87.94 110 GLY A N 1
ATOM 790 C CA . GLY A 1 110 ? -5.176 -0.351 -3.890 1.00 87.94 110 GLY A CA 1
ATOM 791 C C . GLY A 1 110 ? -4.050 -0.800 -4.807 1.00 87.94 110 GLY A C 1
ATOM 792 O O . GLY A 1 110 ? -3.455 -1.865 -4.628 1.00 87.94 110 GLY A O 1
ATOM 793 N N . THR A 1 111 ? -3.784 0.022 -5.815 1.00 92.81 111 THR A N 1
ATOM 794 C CA . THR A 1 111 ? -2.737 -0.191 -6.810 1.00 92.81 111 THR A CA 1
ATOM 795 C C . THR A 1 111 ? -1.950 1.095 -7.016 1.00 92.81 111 THR A C 1
ATOM 797 O O . THR A 1 111 ? -2.519 2.177 -7.137 1.00 92.81 111 THR A O 1
ATOM 800 N N . VAL A 1 112 ? -0.631 0.964 -7.093 1.00 95.88 112 VAL A N 1
ATOM 801 C CA . VAL A 1 112 ? 0.272 2.002 -7.581 1.00 95.88 112 VAL A CA 1
ATOM 802 C C . VAL A 1 112 ? 0.752 1.611 -8.968 1.00 95.88 112 VAL A C 1
ATOM 804 O O . VAL A 1 112 ? 1.191 0.481 -9.190 1.00 95.88 112 VAL A O 1
ATOM 807 N N . VAL A 1 113 ? 0.666 2.555 -9.900 1.00 95.00 113 VAL A N 1
ATOM 808 C CA . VAL A 1 113 ? 1.128 2.398 -11.278 1.00 95.00 113 VAL A CA 1
ATOM 809 C C . VAL A 1 113 ? 2.226 3.416 -11.533 1.00 95.00 113 VAL A C 1
ATOM 811 O O . VAL A 1 113 ? 2.006 4.618 -11.410 1.00 95.00 113 VAL A O 1
ATOM 814 N N . LEU A 1 114 ? 3.406 2.929 -11.900 1.00 94.06 114 LEU A N 1
ATOM 815 C CA . LEU A 1 114 ? 4.557 3.741 -12.269 1.00 94.06 114 LEU A CA 1
ATOM 816 C C . LEU A 1 114 ? 4.870 3.494 -13.745 1.00 94.06 114 LEU A C 1
ATOM 818 O O . LEU A 1 114 ? 5.199 2.373 -14.136 1.00 94.06 114 LEU A O 1
ATOM 822 N N . ARG A 1 115 ? 4.764 4.536 -14.569 1.00 93.69 115 ARG A N 1
ATOM 823 C CA . ARG A 1 115 ? 5.120 4.486 -15.990 1.00 93.69 115 ARG A CA 1
ATOM 824 C C . ARG A 1 115 ? 6.467 5.155 -16.197 1.00 93.69 115 ARG A C 1
ATOM 826 O O . ARG A 1 115 ? 6.655 6.317 -15.844 1.00 93.69 115 ARG A O 1
ATOM 833 N N . ILE A 1 116 ? 7.387 4.414 -16.800 1.00 91.56 116 ILE A N 1
ATOM 834 C CA . ILE A 1 116 ? 8.752 4.849 -17.072 1.00 91.56 116 ILE A CA 1
ATOM 835 C C . ILE A 1 116 ? 8.954 4.825 -18.585 1.00 91.56 116 ILE A C 1
ATOM 837 O O . ILE A 1 116 ? 8.970 3.742 -19.171 1.00 91.56 116 ILE A O 1
ATOM 841 N N . PRO A 1 117 ? 9.077 5.989 -19.238 1.00 89.62 117 PRO A N 1
ATOM 842 C CA . PRO A 1 117 ? 9.162 6.049 -20.697 1.00 89.62 117 PRO A CA 1
ATOM 843 C C . PRO A 1 117 ? 10.550 5.706 -21.236 1.00 89.62 117 PRO A C 1
ATOM 845 O O . PRO A 1 117 ? 10.679 5.141 -22.315 1.00 89.62 117 PRO A O 1
ATOM 848 N N . ARG A 1 118 ? 11.597 6.012 -20.466 1.00 88.50 118 ARG A N 1
ATOM 849 C CA . ARG A 1 118 ? 13.000 5.809 -20.835 1.00 88.50 118 ARG A CA 1
ATOM 850 C C . ARG A 1 118 ? 13.804 5.318 -19.633 1.00 88.50 118 ARG A C 1
ATOM 852 O O . ARG A 1 118 ? 13.380 5.581 -18.505 1.00 88.50 118 ARG A O 1
ATOM 859 N N . PRO A 1 119 ? 14.946 4.635 -19.838 1.00 88.88 119 PRO A N 1
ATOM 860 C CA . PRO A 1 119 ? 15.781 4.204 -18.729 1.00 88.88 119 PRO A CA 1
ATOM 861 C C . PRO A 1 119 ? 16.205 5.407 -17.882 1.00 88.88 119 PRO A C 1
ATOM 863 O O . PRO A 1 119 ? 16.699 6.398 -18.418 1.00 88.88 119 PRO A O 1
ATOM 866 N N . GLN A 1 120 ? 16.004 5.349 -16.568 1.00 89.44 120 GLN A N 1
ATOM 867 C CA . GLN A 1 120 ? 16.326 6.474 -15.686 1.00 89.44 120 GLN A CA 1
ATOM 868 C C . GLN A 1 120 ? 16.606 6.030 -14.254 1.00 89.44 120 GLN A C 1
ATOM 870 O O . GLN A 1 120 ? 16.095 5.007 -13.794 1.00 89.44 120 GLN A O 1
ATOM 875 N N . ARG A 1 121 ? 17.427 6.813 -13.544 1.00 89.56 121 ARG A N 1
ATOM 876 C CA . ARG A 1 121 ? 17.735 6.572 -12.132 1.00 89.56 121 ARG A CA 1
ATOM 877 C C . ARG A 1 121 ? 16.685 7.210 -11.228 1.00 89.56 121 ARG A C 1
ATOM 879 O O . ARG A 1 121 ? 16.494 8.424 -11.271 1.00 89.56 121 ARG A O 1
ATOM 886 N N . LEU A 1 122 ? 16.040 6.398 -10.402 1.00 88.88 122 LEU A N 1
ATOM 887 C CA . LEU A 1 122 ? 14.989 6.773 -9.464 1.00 88.88 122 LEU A CA 1
ATOM 888 C C . LEU A 1 122 ? 15.271 6.124 -8.103 1.00 88.88 122 LEU A C 1
ATOM 890 O O . LEU A 1 122 ? 15.928 5.086 -8.018 1.00 88.88 122 LEU A O 1
ATOM 894 N N . GLY A 1 123 ? 14.770 6.733 -7.033 1.00 87.81 123 GLY A N 1
ATOM 895 C CA . GLY A 1 123 ? 14.764 6.115 -5.710 1.00 87.81 123 GLY A CA 1
ATOM 896 C C . GLY A 1 123 ? 13.722 5.001 -5.599 1.00 87.81 123 GLY A C 1
ATOM 897 O O . GLY A 1 123 ? 12.984 4.709 -6.541 1.00 87.81 123 GLY A O 1
ATOM 898 N N . SER A 1 124 ? 13.635 4.391 -4.421 1.00 85.94 124 SER A N 1
ATOM 899 C CA . SER A 1 124 ? 12.587 3.412 -4.125 1.00 85.94 124 SER A CA 1
ATOM 900 C C . SER A 1 124 ? 11.250 4.125 -3.905 1.00 85.94 124 SER A C 1
ATOM 902 O O . SER A 1 124 ? 11.178 5.011 -3.047 1.00 85.94 124 SER A O 1
ATOM 904 N N . PRO A 1 125 ? 10.186 3.774 -4.647 1.00 86.88 125 PRO A N 1
ATOM 905 C CA . PRO A 1 125 ? 8.869 4.331 -4.406 1.00 86.88 125 PRO A CA 1
ATOM 906 C C . PRO A 1 125 ? 8.315 3.802 -3.085 1.00 86.88 125 PRO A C 1
ATOM 908 O O . PRO A 1 125 ? 8.391 2.605 -2.794 1.00 86.88 125 PRO A O 1
ATOM 911 N N . ASN A 1 126 ? 7.713 4.693 -2.310 1.00 91.31 126 ASN A N 1
ATOM 912 C CA . ASN A 1 126 ? 7.069 4.363 -1.049 1.00 91.31 126 ASN A CA 1
ATOM 913 C C . ASN A 1 126 ? 5.608 4.787 -1.095 1.00 91.31 126 ASN A C 1
ATOM 915 O O . ASN A 1 126 ? 5.263 5.795 -1.708 1.00 91.31 126 ASN A O 1
ATOM 919 N N . LEU A 1 127 ? 4.764 4.028 -0.416 1.00 90.38 127 LEU A N 1
ATOM 920 C CA . LEU A 1 127 ? 3.421 4.442 -0.067 1.00 90.38 127 LEU A CA 1
ATOM 921 C C . LEU A 1 127 ? 3.451 4.997 1.359 1.00 90.38 127 LEU A C 1
ATOM 923 O O . LEU A 1 127 ? 3.903 4.326 2.282 1.00 90.38 127 LEU A O 1
ATOM 927 N N . GLU A 1 128 ? 2.999 6.228 1.533 1.00 93.00 128 GLU A N 1
ATOM 928 C CA . GLU A 1 128 ? 2.972 6.952 2.797 1.00 93.00 128 GLU A CA 1
ATOM 929 C C . GLU A 1 128 ? 1.515 7.190 3.201 1.00 93.00 128 GLU A C 1
ATOM 931 O O . GLU A 1 128 ? 0.729 7.749 2.437 1.00 93.00 128 GLU A O 1
ATOM 936 N N . LEU A 1 129 ? 1.147 6.756 4.404 1.00 89.69 129 LEU A N 1
ATOM 937 C CA . LEU A 1 129 ? -0.133 7.076 5.025 1.00 89.69 129 LEU A CA 1
ATOM 938 C C . LEU A 1 129 ? 0.090 8.233 5.992 1.00 89.69 129 LEU A C 1
ATOM 940 O O . LEU A 1 129 ? 0.816 8.087 6.976 1.00 89.69 129 LEU A O 1
ATOM 944 N N . CYS A 1 130 ? -0.539 9.369 5.722 1.00 91.25 130 CYS A N 1
ATOM 945 C CA . CYS A 1 130 ? -0.414 10.581 6.517 1.00 91.25 130 CYS A CA 1
ATOM 946 C C . CYS A 1 130 ? -1.766 10.994 7.098 1.00 91.25 130 CYS A C 1
ATOM 948 O O . CYS A 1 130 ? -2.772 11.040 6.397 1.00 91.25 130 CYS A O 1
ATOM 950 N N . LEU A 1 131 ? -1.793 11.380 8.367 1.00 87.56 131 LEU A N 1
ATOM 951 C CA . LEU A 1 131 ? -2.937 12.063 8.962 1.00 87.56 131 LEU A CA 1
ATOM 952 C C . LEU A 1 131 ? -2.802 13.573 8.733 1.00 87.56 131 LEU A C 1
ATOM 954 O O . LEU A 1 131 ? -1.782 14.152 9.110 1.00 87.56 131 LEU A O 1
ATOM 958 N N . GLU A 1 132 ? -3.820 14.219 8.159 1.00 85.56 132 GLU A N 1
ATOM 959 C CA . GLU A 1 132 ? -3.885 15.684 8.106 1.00 85.56 132 GLU A CA 1
ATOM 960 C C . GLU A 1 132 ? -4.602 16.218 9.347 1.00 85.56 132 GLU A C 1
ATOM 962 O O . GLU A 1 132 ? -5.757 15.886 9.612 1.00 85.56 132 GLU A O 1
ATOM 967 N N . ARG A 1 133 ? -3.910 17.060 10.119 1.00 82.94 133 ARG A N 1
ATOM 968 C CA . ARG A 1 133 ? -4.480 17.769 11.267 1.00 82.94 133 ARG A CA 1
ATOM 969 C C . ARG A 1 133 ? -4.503 19.261 10.982 1.00 82.94 133 ARG A C 1
ATOM 971 O O . ARG A 1 133 ? -3.474 19.839 10.636 1.00 82.94 133 ARG A O 1
ATOM 978 N N . ALA A 1 134 ? -5.663 19.885 11.155 1.00 79.44 134 ALA A N 1
ATOM 979 C CA . ALA A 1 134 ? -5.726 21.332 11.280 1.00 79.44 134 ALA A CA 1
ATOM 980 C C . ALA A 1 134 ? -5.131 21.716 12.637 1.00 79.44 134 ALA A C 1
ATOM 982 O O . ALA A 1 134 ? -5.443 21.095 13.653 1.00 79.44 134 ALA A O 1
ATOM 983 N N . ARG A 1 135 ? -4.257 22.715 12.654 1.00 78.44 135 ARG A N 1
ATOM 984 C CA . ARG A 1 135 ? -3.691 23.249 13.886 1.00 78.44 135 ARG A CA 1
ATOM 985 C C . ARG A 1 135 ? -3.803 24.765 13.838 1.00 78.44 135 ARG A C 1
ATOM 987 O O . ARG A 1 135 ? -3.410 25.387 12.855 1.00 78.44 135 ARG A O 1
ATOM 994 N N . ALA A 1 136 ? -4.387 25.328 14.888 1.00 77.75 136 ALA A N 1
ATOM 995 C CA . ALA A 1 136 ? -4.428 26.764 15.087 1.00 77.75 136 ALA A CA 1
ATOM 996 C C . ALA A 1 136 ? -3.076 27.215 15.643 1.00 77.75 136 ALA A C 1
ATOM 998 O O . ALA A 1 136 ? -2.570 26.648 16.614 1.00 77.75 136 ALA A O 1
ATOM 999 N N . GLY A 1 137 ? -2.477 28.200 14.990 1.00 79.19 137 GLY A N 1
ATOM 1000 C CA . GLY A 1 137 ? -1.332 28.942 15.489 1.00 79.19 137 GLY A CA 1
ATOM 1001 C C . GLY A 1 137 ? -1.648 30.434 15.519 1.00 79.19 137 GLY A C 1
ATOM 1002 O O . GLY A 1 137 ? -2.658 30.884 14.984 1.00 79.19 137 GLY A O 1
ATOM 1003 N N . TRP A 1 138 ? -0.748 31.210 16.113 1.00 81.31 138 TRP A N 1
ATOM 1004 C CA . TRP A 1 138 ? -0.821 32.674 16.154 1.00 81.31 138 TRP A CA 1
ATOM 1005 C C . TRP A 1 138 ? -0.916 33.341 14.765 1.00 81.31 138 TRP A C 1
ATOM 1007 O O . TRP A 1 138 ? -1.479 34.421 14.649 1.00 81.31 138 TRP A O 1
ATOM 1017 N N . LEU A 1 139 ? -0.433 32.674 13.707 1.00 79.25 139 LEU A N 1
ATOM 1018 C CA . LEU A 1 139 ? -0.511 33.116 12.305 1.00 79.25 139 LEU A CA 1
ATOM 1019 C C . LEU A 1 139 ? -1.723 32.545 11.536 1.00 79.25 139 LEU A C 1
ATOM 1021 O O . LEU A 1 139 ? -1.787 32.660 10.315 1.00 79.25 139 LEU A O 1
ATOM 1025 N N . GLY A 1 140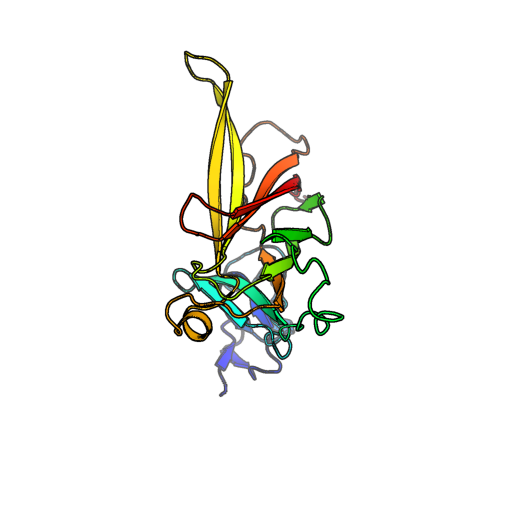 ? -2.672 31.904 12.225 1.00 82.25 140 GLY A N 1
ATOM 1026 C CA . GLY A 1 140 ? -3.879 31.328 11.630 1.00 82.25 140 GLY A CA 1
ATOM 1027 C C . GLY A 1 140 ? -3.904 29.797 11.609 1.00 82.25 140 GLY A C 1
ATOM 1028 O O . GLY A 1 140 ? -3.188 29.116 12.345 1.00 82.25 140 GLY A O 1
ATOM 1029 N N . LEU A 1 141 ? -4.792 29.242 10.782 1.00 83.50 141 LEU A N 1
ATOM 1030 C CA . LEU A 1 141 ? -4.986 27.799 10.638 1.00 83.50 141 LEU A CA 1
ATOM 1031 C C . LEU A 1 141 ? -4.004 27.231 9.608 1.00 83.50 141 LEU A C 1
ATOM 1033 O O . LEU A 1 141 ? -4.101 27.540 8.422 1.00 83.50 141 LEU A O 1
ATOM 1037 N N . TRP A 1 142 ? -3.111 26.341 10.036 1.00 82.19 142 TRP A N 1
ATOM 1038 C CA . TRP A 1 142 ? -2.264 25.562 9.129 1.00 82.19 142 TRP A CA 1
ATOM 1039 C C . TRP A 1 142 ? -2.614 24.070 9.172 1.00 82.19 142 TRP A C 1
ATOM 1041 O O . TRP A 1 142 ? -3.267 23.583 10.101 1.00 82.19 142 TRP A O 1
ATOM 1051 N N . ARG A 1 143 ? -2.180 23.318 8.156 1.00 82.56 143 ARG A N 1
ATOM 1052 C CA . ARG A 1 143 ? -2.330 21.858 8.113 1.00 82.56 143 ARG A CA 1
ATOM 1053 C C . ARG A 1 143 ? -0.994 21.187 8.377 1.00 82.56 143 ARG A C 1
ATOM 1055 O O . ARG A 1 143 ? -0.028 21.411 7.658 1.00 82.56 143 ARG A O 1
ATOM 1062 N N . GLN A 1 144 ? -0.964 20.328 9.386 1.00 84.88 144 GLN A N 1
ATOM 1063 C CA . GLN A 1 144 ? 0.176 19.478 9.687 1.00 84.88 144 GLN A CA 1
ATOM 1064 C C . GLN A 1 144 ? -0.094 18.068 9.152 1.00 84.88 144 GLN A C 1
ATOM 1066 O O . GLN A 1 144 ? -1.125 17.470 9.465 1.00 84.88 144 GLN A O 1
ATOM 1071 N N . ARG A 1 145 ? 0.843 17.528 8.365 1.00 88.25 145 ARG A N 1
ATOM 1072 C CA . ARG A 1 145 ? 0.850 16.117 7.959 1.00 88.25 145 ARG A CA 1
ATOM 1073 C C . ARG A 1 145 ? 1.681 15.315 8.948 1.00 88.25 145 ARG A C 1
ATOM 1075 O O . ARG A 1 145 ? 2.858 15.603 9.141 1.00 88.25 145 ARG A O 1
ATOM 1082 N N . VAL A 1 146 ? 1.066 14.316 9.566 1.00 88.81 146 VAL A N 1
ATOM 1083 C CA . VAL A 1 146 ? 1.742 13.371 10.458 1.00 88.81 146 VAL A CA 1
ATOM 1084 C C . VAL A 1 146 ? 1.853 12.043 9.727 1.00 88.81 146 VAL A C 1
ATOM 1086 O O . VAL A 1 146 ? 0.830 11.429 9.427 1.00 88.81 146 VAL A O 1
ATOM 1089 N N . LEU A 1 147 ? 3.078 11.615 9.419 1.00 90.31 147 LEU A N 1
ATOM 1090 C CA . LEU A 1 147 ? 3.324 10.302 8.830 1.00 90.31 147 LEU A CA 1
ATOM 1091 C C . LEU A 1 147 ? 2.939 9.232 9.853 1.00 90.31 147 LEU A C 1
ATOM 1093 O O . LEU A 1 147 ? 3.543 9.152 10.917 1.00 90.31 147 LEU A O 1
ATOM 1097 N N . LEU A 1 148 ? 1.924 8.438 9.528 1.00 87.56 148 LEU A N 1
ATOM 1098 C CA . LEU A 1 148 ? 1.530 7.279 10.321 1.00 87.56 148 LEU A CA 1
ATOM 1099 C C . LEU A 1 148 ? 2.318 6.053 9.879 1.00 87.56 148 LEU A C 1
ATOM 1101 O O . LEU A 1 148 ? 2.810 5.303 10.710 1.00 87.56 148 LEU A O 1
ATOM 1105 N N . ARG A 1 149 ? 2.440 5.861 8.559 1.00 86.94 149 ARG A N 1
ATOM 1106 C CA . ARG A 1 149 ? 2.985 4.625 8.004 1.00 86.94 149 ARG A CA 1
ATOM 1107 C C . ARG A 1 149 ? 3.743 4.846 6.709 1.00 86.94 149 ARG A C 1
ATOM 1109 O O . ARG A 1 149 ? 3.321 5.646 5.876 1.00 86.94 149 ARG A O 1
ATOM 1116 N N . ARG A 1 150 ? 4.817 4.080 6.509 1.00 90.06 150 ARG A N 1
ATOM 1117 C CA . ARG A 1 150 ? 5.560 4.013 5.247 1.00 90.06 150 ARG A CA 1
ATOM 1118 C C . ARG A 1 150 ? 5.701 2.560 4.802 1.00 90.06 150 ARG A C 1
ATOM 1120 O O . ARG A 1 150 ? 6.221 1.728 5.534 1.00 90.06 150 ARG A O 1
ATOM 1127 N N . LEU A 1 151 ? 5.265 2.278 3.581 1.00 88.88 151 LEU A N 1
ATOM 1128 C CA . LEU A 1 151 ? 5.282 0.961 2.958 1.00 88.88 151 LEU A CA 1
ATOM 1129 C C . LEU A 1 151 ? 6.114 1.029 1.663 1.00 88.88 151 LEU A C 1
ATOM 1131 O O . LEU A 1 151 ? 5.624 1.568 0.665 1.00 88.88 151 LEU A O 1
ATOM 1135 N N . PRO A 1 152 ? 7.362 0.528 1.635 1.00 89.31 152 PRO A N 1
ATOM 1136 C CA . PRO A 1 152 ? 8.116 0.403 0.390 1.00 89.31 152 PRO A CA 1
ATOM 1137 C C . PRO A 1 152 ? 7.371 -0.490 -0.608 1.00 89.31 152 PRO A C 1
ATOM 1139 O O . PRO A 1 152 ? 6.992 -1.618 -0.299 1.00 89.31 152 PRO A O 1
ATOM 1142 N N . LEU A 1 153 ? 7.151 0.030 -1.816 1.00 87.62 153 LEU A N 1
ATOM 1143 C CA . LEU A 1 153 ? 6.382 -0.654 -2.862 1.00 87.62 153 LEU A CA 1
ATOM 1144 C C . LEU A 1 153 ? 7.258 -1.590 -3.702 1.00 87.62 153 LEU A C 1
ATOM 1146 O O . LEU A 1 153 ? 6.808 -2.637 -4.161 1.00 87.62 153 LEU A O 1
ATOM 1150 N N . TRP A 1 154 ? 8.524 -1.221 -3.874 1.00 84.06 154 TRP A N 1
ATOM 1151 C CA . TRP A 1 154 ? 9.541 -2.048 -4.507 1.00 84.06 154 TRP A CA 1
ATOM 1152 C C . TRP A 1 154 ? 10.727 -2.155 -3.552 1.00 84.06 154 TRP A C 1
ATOM 1154 O O . TRP A 1 154 ? 11.227 -1.158 -3.029 1.00 84.06 154 TRP A O 1
ATOM 1164 N N . GLY A 1 155 ? 11.110 -3.389 -3.259 1.00 65.50 155 GLY A N 1
ATOM 1165 C CA . GLY A 1 155 ? 12.075 -3.751 -2.239 1.00 65.50 155 GLY A CA 1
ATOM 1166 C C . GLY A 1 155 ? 13.487 -3.381 -2.657 1.00 65.50 155 GLY A C 1
ATOM 1167 O O . GLY A 1 155 ? 13.808 -3.267 -3.842 1.00 65.50 155 GLY A O 1
ATOM 1168 N N . ALA A 1 156 ? 14.358 -3.241 -1.660 1.00 55.34 156 ALA A N 1
ATOM 1169 C CA . ALA A 1 156 ? 15.760 -2.912 -1.878 1.00 55.34 156 ALA A CA 1
ATOM 1170 C C . ALA A 1 156 ? 16.461 -3.913 -2.812 1.00 55.34 156 ALA A C 1
ATOM 1172 O O . ALA A 1 156 ? 17.371 -3.508 -3.523 1.00 55.34 156 ALA A O 1
ATOM 1173 N N . SER A 1 157 ? 16.027 -5.184 -2.833 1.00 50.88 157 SER A N 1
ATOM 1174 C CA . SER A 1 157 ? 16.579 -6.287 -3.635 1.00 50.88 157 SER A CA 1
ATOM 1175 C C . SER A 1 157 ? 16.408 -6.114 -5.149 1.00 50.88 157 SER A C 1
ATOM 1177 O O . SER A 1 157 ? 17.370 -6.328 -5.878 1.00 50.88 157 SER A O 1
ATOM 1179 N N . GLU A 1 158 ? 15.244 -5.670 -5.629 1.00 52.19 158 GLU A N 1
ATOM 1180 C CA . GLU A 1 158 ? 15.015 -5.391 -7.060 1.00 52.19 158 GLU A CA 1
ATOM 1181 C C . GLU A 1 158 ? 15.677 -4.074 -7.494 1.00 52.19 158 GLU A C 1
ATOM 1183 O O . GLU A 1 158 ? 16.139 -3.935 -8.624 1.00 52.19 158 GLU A O 1
ATOM 1188 N N . VAL A 1 159 ? 15.803 -3.124 -6.563 1.00 52.09 159 VAL A N 1
ATOM 1189 C CA . VAL A 1 159 ? 16.476 -1.831 -6.769 1.00 52.09 159 VAL A CA 1
ATOM 1190 C C . VAL A 1 159 ? 18.008 -1.942 -6.602 1.00 52.09 159 VAL A C 1
ATOM 1192 O O . VAL A 1 159 ? 18.724 -0.961 -6.824 1.00 52.09 159 VAL A O 1
ATOM 1195 N N . ARG A 1 160 ? 18.560 -3.140 -6.302 1.00 47.25 160 ARG A N 1
ATOM 1196 C CA . ARG A 1 160 ? 20.020 -3.378 -6.170 1.00 47.25 160 ARG A CA 1
ATOM 1197 C C . ARG A 1 160 ? 20.813 -2.996 -7.421 1.00 47.25 160 ARG A C 1
ATOM 1199 O O . ARG A 1 160 ? 22.008 -2.726 -7.323 1.00 47.25 160 ARG A O 1
ATOM 1206 N N . ALA A 1 161 ? 20.163 -2.841 -8.571 1.00 51.16 161 ALA A N 1
ATOM 1207 C CA . ALA A 1 161 ? 20.751 -2.203 -9.742 1.00 51.16 161 ALA A CA 1
ATOM 1208 C C . ALA A 1 161 ? 20.754 -0.660 -9.633 1.00 51.16 161 ALA A C 1
ATOM 1210 O O . ALA A 1 161 ? 20.192 0.029 -10.477 1.00 51.16 161 ALA A O 1
ATOM 1211 N N . ARG A 1 162 ? 21.398 -0.080 -8.606 1.00 62.53 162 ARG A N 1
ATOM 1212 C CA . ARG A 1 162 ? 21.740 1.365 -8.528 1.00 62.53 162 ARG A CA 1
ATOM 1213 C C . ARG A 1 162 ? 20.566 2.352 -8.731 1.00 62.53 162 ARG A C 1
ATOM 1215 O O . ARG A 1 162 ? 20.796 3.489 -9.155 1.00 62.53 162 ARG A O 1
ATOM 1222 N N . GLY A 1 163 ? 19.323 1.934 -8.480 1.00 73.50 163 GLY A N 1
ATOM 1223 C CA . GLY A 1 163 ? 18.139 2.748 -8.773 1.00 73.50 163 GLY A CA 1
ATOM 1224 C C . GLY A 1 163 ? 17.838 2.937 -10.262 1.00 73.50 163 GLY A C 1
ATOM 1225 O O . GLY A 1 163 ? 17.078 3.832 -10.602 1.00 73.50 163 GLY A O 1
ATOM 1226 N N . LEU A 1 164 ? 18.432 2.162 -11.175 1.00 86.25 164 LEU A N 1
ATOM 1227 C CA . LEU A 1 164 ? 18.161 2.265 -12.609 1.00 86.25 164 LEU A CA 1
ATOM 1228 C C . LEU A 1 164 ? 16.915 1.455 -12.979 1.00 86.25 164 LEU A C 1
ATOM 1230 O O . LEU A 1 164 ? 16.914 0.229 -12.908 1.00 86.25 164 LEU A O 1
ATOM 1234 N N . TYR A 1 165 ? 15.877 2.143 -13.441 1.00 87.25 165 TYR A N 1
ATOM 1235 C CA . TYR A 1 165 ? 14.659 1.515 -13.931 1.00 87.25 165 TYR A CA 1
ATOM 1236 C C . TYR A 1 165 ? 14.646 1.502 -15.452 1.00 87.25 165 TYR A C 1
ATOM 1238 O O . TYR A 1 165 ? 14.892 2.526 -16.089 1.00 87.25 165 TYR A O 1
ATOM 1246 N N . ALA A 1 166 ? 14.315 0.353 -16.032 1.00 89.50 166 ALA A N 1
ATOM 1247 C CA . ALA A 1 166 ? 14.112 0.208 -17.467 1.00 89.50 166 ALA A CA 1
ATOM 1248 C C . ALA A 1 166 ? 12.714 0.710 -17.898 1.00 89.50 166 ALA A C 1
ATOM 1250 O O . ALA A 1 166 ? 11.811 0.794 -17.057 1.00 89.50 166 ALA A O 1
ATOM 1251 N N . PRO A 1 167 ? 12.503 1.011 -19.191 1.00 90.19 167 PRO A N 1
ATOM 1252 C CA . PRO A 1 167 ? 11.205 1.427 -19.708 1.00 90.19 167 PRO A CA 1
ATOM 1253 C C . PRO A 1 167 ? 10.117 0.386 -19.457 1.00 90.19 167 PRO A C 1
ATOM 1255 O O . PRO A 1 167 ? 10.368 -0.821 -19.496 1.00 90.19 167 PRO A O 1
ATOM 1258 N N . GLY A 1 168 ? 8.901 0.858 -19.209 1.00 90.88 168 GLY A N 1
ATOM 1259 C CA . GLY A 1 168 ? 7.747 0.003 -18.968 1.00 90.88 168 GLY A CA 1
ATOM 1260 C C . GLY A 1 168 ? 6.770 0.563 -17.953 1.00 90.88 168 GLY A C 1
ATOM 1261 O O . GLY A 1 168 ? 6.958 1.629 -17.364 1.00 90.88 168 GLY A O 1
ATOM 1262 N N . THR A 1 169 ? 5.703 -0.199 -17.759 1.00 92.94 169 THR A N 1
ATOM 1263 C CA . THR A 1 169 ? 4.713 0.027 -16.714 1.00 92.94 169 THR A CA 1
ATOM 1264 C C . THR A 1 169 ? 4.947 -0.970 -15.591 1.00 92.94 169 THR A C 1
ATOM 1266 O O . THR A 1 169 ? 4.868 -2.183 -15.792 1.00 92.94 169 THR A O 1
ATOM 1269 N N . TYR A 1 170 ? 5.209 -0.439 -14.405 1.00 92.44 170 TYR A N 1
ATOM 1270 C CA . T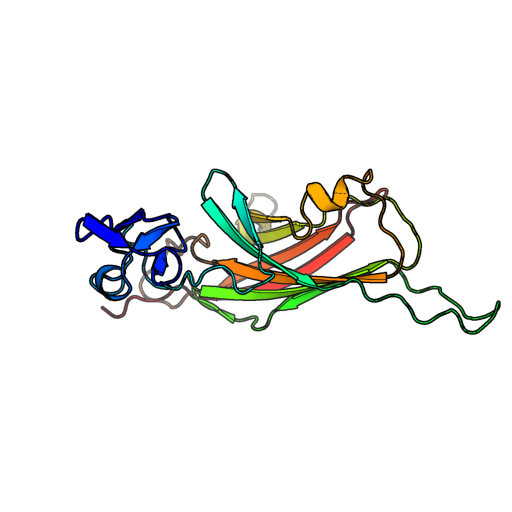YR A 1 170 ? 5.367 -1.179 -13.164 1.00 92.44 170 TYR A CA 1
ATOM 1271 C C . TYR A 1 170 ? 4.079 -1.031 -12.363 1.00 92.44 170 TYR A C 1
ATOM 1273 O O . TYR A 1 170 ? 3.531 0.069 -12.250 1.00 92.44 170 TYR A O 1
ATOM 1281 N N . ARG A 1 171 ? 3.576 -2.136 -11.814 1.00 93.75 171 ARG A N 1
ATOM 1282 C CA . ARG A 1 171 ? 2.364 -2.136 -10.992 1.00 93.75 171 ARG A CA 1
ATOM 1283 C C . ARG A 1 171 ? 2.640 -2.841 -9.675 1.00 93.75 171 ARG A C 1
ATOM 1285 O O . ARG A 1 171 ? 3.154 -3.957 -9.667 1.00 93.75 171 ARG A O 1
ATOM 1292 N N . ALA A 1 172 ? 2.260 -2.191 -8.585 1.00 91.19 172 ALA A N 1
ATOM 1293 C CA . ALA A 1 172 ? 2.303 -2.752 -7.246 1.00 91.19 172 ALA A CA 1
ATOM 1294 C C . ALA A 1 172 ? 0.903 -2.663 -6.641 1.00 91.19 172 ALA A C 1
ATOM 1296 O O . ALA A 1 172 ? 0.358 -1.574 -6.467 1.00 91.19 172 ALA A O 1
ATOM 1297 N N . ARG A 1 173 ? 0.300 -3.810 -6.342 1.00 90.81 173 ARG A N 1
ATOM 1298 C CA . ARG A 1 173 ? -0.907 -3.882 -5.519 1.00 90.81 173 ARG A CA 1
ATOM 1299 C C . ARG A 1 173 ? -0.492 -3.827 -4.063 1.00 90.81 173 ARG A C 1
ATOM 1301 O O . ARG A 1 173 ? 0.512 -4.431 -3.703 1.00 90.81 173 ARG A O 1
ATOM 1308 N N . PHE A 1 174 ? -1.260 -3.140 -3.232 1.00 87.88 174 PHE A N 1
ATOM 1309 C CA . PHE A 1 174 ? -0.965 -3.038 -1.810 1.00 87.88 174 PHE A CA 1
ATOM 1310 C C . PHE A 1 174 ? -2.184 -3.347 -0.951 1.00 87.88 174 PHE A C 1
ATOM 1312 O O . PHE A 1 174 ? -3.334 -3.197 -1.376 1.00 87.88 174 PHE A O 1
ATOM 1319 N N . ARG A 1 175 ? -1.897 -3.756 0.282 1.00 86.75 175 ARG A N 1
ATOM 1320 C CA . ARG A 1 175 ? -2.837 -3.874 1.391 1.00 86.75 175 ARG A CA 1
ATOM 1321 C C . ARG A 1 175 ? -2.208 -3.220 2.616 1.00 86.75 175 ARG A C 1
ATOM 1323 O O . ARG A 1 175 ? -1.080 -3.553 2.966 1.00 86.75 175 ARG A O 1
ATOM 1330 N N . LEU A 1 176 ? -2.921 -2.295 3.246 1.00 85.56 176 LEU A N 1
ATOM 1331 C CA . LEU A 1 176 ? -2.434 -1.475 4.352 1.00 85.56 176 LEU A CA 1
ATOM 1332 C C . LEU A 1 176 ? -3.472 -1.455 5.476 1.00 85.56 176 LEU A C 1
ATOM 1334 O O . LEU A 1 176 ? -4.639 -1.168 5.220 1.00 85.56 176 LEU A O 1
ATOM 1338 N N . SER A 1 177 ? -3.063 -1.749 6.708 1.00 81.88 177 SER A N 1
ATOM 1339 C CA . SER A 1 177 ? -3.953 -1.646 7.871 1.00 81.88 177 SER A CA 1
ATOM 1340 C C . SER A 1 177 ? -4.143 -0.187 8.293 1.00 81.88 177 SER A C 1
ATOM 1342 O O . SER A 1 177 ? -3.181 0.580 8.322 1.00 81.88 177 SER A O 1
ATOM 1344 N N . LEU A 1 178 ? -5.373 0.183 8.656 1.00 83.50 178 LEU A N 1
ATOM 1345 C CA . LEU A 1 178 ? -5.722 1.485 9.234 1.00 83.50 178 LEU A CA 1
ATOM 1346 C C . LEU A 1 178 ? -5.821 1.447 10.769 1.00 83.50 178 LEU A C 1
ATOM 1348 O O . LEU A 1 178 ? -6.378 2.364 11.369 1.00 83.50 178 LEU A O 1
ATOM 1352 N N . ALA A 1 179 ? -5.306 0.402 11.423 1.00 77.56 179 ALA A N 1
ATOM 1353 C CA . ALA A 1 179 ? -5.363 0.255 12.882 1.00 77.56 179 ALA A CA 1
ATOM 1354 C C . ALA A 1 179 ? -4.555 1.320 13.649 1.00 77.56 179 ALA A C 1
ATOM 1356 O O . ALA A 1 179 ? -4.869 1.628 14.793 1.00 77.56 179 ALA A O 1
ATOM 1357 N N . GLU A 1 180 ? -3.525 1.893 13.024 1.00 76.19 180 GLU A N 1
ATOM 1358 C CA . GLU A 1 180 ? -2.688 2.942 13.625 1.00 76.19 180 GLU A CA 1
ATOM 1359 C C . GLU A 1 180 ? -3.270 4.344 13.478 1.00 76.19 180 GLU A C 1
ATOM 1361 O O . GLU A 1 180 ? -2.716 5.296 14.025 1.00 76.19 180 GLU A O 1
ATOM 1366 N N . VAL A 1 181 ? -4.375 4.503 12.741 1.00 82.25 181 VAL A N 1
ATOM 1367 C CA . VAL A 1 181 ? -5.094 5.776 12.719 1.00 82.25 181 VAL A CA 1
ATOM 1368 C C . VAL A 1 181 ? -5.649 5.975 14.130 1.00 82.25 181 VAL A C 1
ATOM 1370 O O . VAL A 1 181 ? -6.540 5.224 14.527 1.00 82.25 181 VAL A O 1
ATOM 1373 N N . PRO A 1 182 ? -5.135 6.945 14.915 1.00 77.62 182 PRO A N 1
ATOM 1374 C CA . PRO A 1 182 ? -5.499 7.012 16.320 1.00 77.62 182 PRO A CA 1
ATOM 1375 C C . PRO A 1 182 ? -6.999 7.294 16.437 1.00 77.62 182 PRO A C 1
ATOM 1377 O O . PRO A 1 182 ? -7.509 8.063 15.617 1.00 77.62 182 PRO A O 1
ATOM 1380 N N . PRO A 1 183 ? -7.711 6.754 17.436 1.00 68.19 183 PRO A N 1
ATOM 1381 C CA . PRO A 1 183 ? -9.077 7.185 17.709 1.00 68.19 183 PRO A CA 1
ATOM 1382 C C . PRO A 1 183 ? -9.091 8.692 18.016 1.00 68.19 183 PRO A C 1
ATOM 1384 O O . PRO A 1 183 ? -8.070 9.283 18.391 1.00 68.19 183 PRO A O 1
ATOM 1387 N N . THR A 1 184 ? -10.209 9.371 17.776 1.00 64.00 184 THR A N 1
ATOM 1388 C CA . THR A 1 184 ? -10.392 10.754 18.233 1.00 64.00 184 THR A CA 1
ATOM 1389 C C . THR A 1 184 ? -10.626 10.756 19.733 1.00 64.00 184 THR A C 1
ATOM 1391 O O . THR A 1 184 ? -11.623 10.240 20.219 1.00 64.00 184 THR A O 1
ATOM 1394 N N . ALA A 1 185 ? -9.678 11.330 20.469 1.00 56.38 185 ALA A N 1
ATOM 1395 C CA . ALA A 1 185 ? -9.939 11.830 21.804 1.00 56.38 185 ALA A CA 1
ATOM 1396 C C . ALA A 1 185 ? -10.574 13.207 21.605 1.00 56.38 185 ALA A C 1
ATOM 1398 O O . ALA A 1 185 ? -9.836 14.131 21.292 1.00 56.38 185 ALA A O 1
ATOM 1399 N N . ASP A 1 186 ? -11.910 13.289 21.563 1.00 51.09 186 ASP A N 1
ATOM 1400 C CA . ASP A 1 186 ? -12.692 14.446 22.040 1.00 51.09 186 ASP A CA 1
ATOM 1401 C C . ASP A 1 186 ? -14.194 14.346 21.697 1.00 51.09 186 ASP A C 1
ATOM 1403 O O . ASP A 1 186 ? -14.581 14.007 20.578 1.00 51.09 186 ASP A O 1
ATOM 1407 N N . ALA A 1 187 ? -15.001 14.721 22.700 1.00 44.56 187 ALA A N 1
ATOM 1408 C CA . ALA A 1 187 ? -16.442 15.010 22.736 1.00 44.56 187 ALA A CA 1
ATOM 1409 C C . ALA A 1 187 ? -17.448 13.879 22.402 1.00 44.56 187 ALA A C 1
ATOM 1411 O O . ALA A 1 187 ? -17.774 13.605 21.250 1.00 44.56 187 ALA A O 1
ATOM 1412 N N . ALA A 1 188 ? -17.996 13.296 23.476 1.00 55.12 188 ALA A N 1
ATOM 1413 C CA . ALA A 1 188 ? -19.341 12.722 23.624 1.00 55.12 188 ALA A CA 1
ATOM 1414 C C . ALA A 1 188 ? -20.087 12.283 22.338 1.00 55.12 188 ALA A C 1
ATOM 1416 O O . ALA A 1 188 ? -20.807 13.057 21.711 1.00 55.12 188 ALA A O 1
ATOM 1417 N N . GLY A 1 189 ? -19.991 10.993 21.999 1.00 56.88 189 GLY A N 1
ATOM 1418 C CA . GLY A 1 189 ? -21.025 10.248 21.260 1.00 56.88 189 GLY A CA 1
ATOM 1419 C C . GLY A 1 189 ? -21.195 10.501 19.752 1.00 56.88 189 GLY A C 1
ATOM 1420 O O . GLY A 1 189 ? -21.837 9.693 19.081 1.00 56.88 189 GLY A O 1
ATOM 1421 N N . ALA A 1 190 ? -20.623 11.552 19.163 1.00 59.78 190 ALA A N 1
ATOM 1422 C CA . ALA A 1 190 ? -20.796 11.829 17.732 1.00 59.78 190 ALA A CA 1
ATOM 1423 C C . ALA A 1 190 ? -19.863 10.978 16.846 1.00 59.78 190 ALA A C 1
ATOM 1425 O O . ALA A 1 190 ? -18.685 10.798 17.150 1.00 59.78 190 ALA A O 1
ATOM 1426 N N . ARG A 1 191 ? -20.380 10.456 15.721 1.00 65.56 191 ARG A N 1
ATOM 1427 C CA . ARG A 1 191 ? -19.578 9.744 14.706 1.00 65.56 191 ARG A CA 1
ATOM 1428 C C . ARG A 1 191 ? -18.612 10.735 14.060 1.00 65.56 191 ARG A C 1
ATOM 1430 O O . ARG A 1 191 ? -19.056 11.702 13.445 1.00 65.56 191 ARG A O 1
ATOM 1437 N N . GLN A 1 192 ? -17.307 10.504 14.192 1.00 74.50 192 GLN A N 1
ATOM 1438 C CA . GLN A 1 192 ? -16.287 11.405 13.657 1.00 74.50 192 GLN A CA 1
ATOM 1439 C C . GLN A 1 192 ? -15.567 10.777 12.461 1.00 74.50 192 GLN A C 1
ATOM 1441 O O . GLN A 1 192 ? -15.020 9.677 12.534 1.00 74.50 192 GLN A O 1
ATOM 1446 N N . THR A 1 193 ? -15.553 11.514 11.350 1.00 81.25 193 THR A N 1
ATOM 1447 C CA . THR A 1 193 ? -14.843 11.143 10.123 1.00 81.25 193 THR A CA 1
ATOM 1448 C C . THR A 1 193 ? -13.524 11.902 10.045 1.00 81.25 193 THR A C 1
ATOM 1450 O O . THR A 1 193 ? -13.498 13.134 10.047 1.00 81.25 193 THR A O 1
ATOM 1453 N N . ARG A 1 194 ? -12.411 11.176 9.921 1.00 81.81 194 ARG A N 1
ATOM 1454 C CA . ARG A 1 194 ? -11.081 11.756 9.713 1.00 81.81 194 ARG A CA 1
ATOM 1455 C C . ARG A 1 194 ? -10.708 11.834 8.250 1.00 81.81 194 ARG A C 1
ATOM 1457 O O . ARG A 1 194 ? -11.017 10.933 7.477 1.00 81.81 194 ARG A O 1
ATOM 1464 N N . ARG A 1 195 ? -9.948 12.873 7.908 1.00 88.44 195 ARG A N 1
ATOM 1465 C CA . ARG A 1 195 ? -9.254 12.974 6.625 1.00 88.44 195 ARG A CA 1
ATOM 1466 C C . ARG A 1 195 ? -7.849 12.408 6.768 1.00 88.44 195 ARG A C 1
ATOM 1468 O O . ARG A 1 195 ? -7.030 12.922 7.528 1.00 88.44 195 ARG A O 1
ATOM 1475 N N . VAL A 1 196 ? -7.591 11.329 6.049 1.00 90.56 196 VAL A N 1
ATOM 1476 C CA . VAL A 1 196 ? -6.278 10.695 5.941 1.00 90.56 196 VAL A CA 1
ATOM 1477 C C . VAL A 1 196 ? -5.827 10.839 4.496 1.00 90.56 196 VAL A C 1
ATOM 1479 O O . VAL A 1 196 ? -6.622 10.668 3.580 1.00 90.56 196 VAL A O 1
ATOM 1482 N N . VAL A 1 197 ? -4.564 11.173 4.275 1.00 94.06 197 VAL A N 1
ATOM 1483 C CA . VAL A 1 197 ? -3.982 11.270 2.939 1.00 94.06 197 VAL A CA 1
ATOM 1484 C C . VAL A 1 197 ? -3.107 10.052 2.710 1.00 94.06 197 VAL A C 1
ATOM 1486 O O . VAL A 1 197 ? -2.218 9.756 3.506 1.00 94.06 197 VAL A O 1
ATOM 1489 N N . LEU A 1 198 ? -3.367 9.342 1.620 1.00 95.31 198 LEU A N 1
ATOM 1490 C CA . LEU A 1 198 ? -2.495 8.287 1.131 1.00 95.31 198 LEU A CA 1
ATOM 1491 C C . LEU A 1 198 ? -1.704 8.825 -0.057 1.00 95.31 198 LEU A C 1
ATOM 1493 O O . LEU A 1 198 ? -2.296 9.305 -1.023 1.00 95.31 198 LEU A O 1
ATOM 1497 N N . SER A 1 199 ? -0.384 8.714 0.009 1.00 95.94 199 SER A N 1
ATOM 1498 C CA . SER A 1 199 ? 0.534 9.276 -0.977 1.00 95.94 199 SER A CA 1
ATOM 1499 C C . SER A 1 199 ? 1.488 8.206 -1.481 1.00 95.94 199 SER A C 1
ATOM 1501 O O . SER A 1 199 ? 2.221 7.605 -0.706 1.00 95.94 199 SER A O 1
ATOM 1503 N N . ALA A 1 200 ? 1.524 7.965 -2.787 1.00 94.81 200 ALA A N 1
ATOM 1504 C CA . ALA A 1 200 ? 2.623 7.250 -3.419 1.00 94.81 200 ALA A CA 1
ATOM 1505 C C . ALA A 1 200 ? 3.700 8.273 -3.782 1.00 94.81 200 ALA A C 1
ATOM 1507 O O . ALA A 1 200 ? 3.420 9.241 -4.490 1.00 94.81 200 ALA A O 1
ATOM 1508 N N . ARG A 1 201 ? 4.930 8.065 -3.312 1.00 94.81 201 ARG A N 1
ATOM 1509 C CA . ARG A 1 201 ? 6.037 9.006 -3.480 1.00 94.81 201 ARG A CA 1
ATOM 1510 C C . ARG A 1 201 ? 7.259 8.307 -4.047 1.00 94.81 201 ARG A C 1
ATOM 1512 O O . ARG A 1 201 ? 7.755 7.332 -3.487 1.00 94.81 201 ARG A O 1
ATOM 1519 N N . LEU A 1 202 ? 7.762 8.840 -5.152 1.00 92.31 202 LEU A N 1
ATOM 1520 C CA . LEU A 1 202 ? 8.942 8.365 -5.855 1.00 92.31 202 LEU A CA 1
ATOM 1521 C C . LEU A 1 202 ? 10.048 9.429 -5.795 1.00 92.31 202 LEU A C 1
ATOM 1523 O O . LEU A 1 202 ? 9.934 10.474 -6.445 1.00 92.31 202 LEU A O 1
ATOM 1527 N N . PRO A 1 203 ? 11.133 9.194 -5.039 1.00 91.19 203 PRO A N 1
ATOM 1528 C CA . PRO A 1 203 ? 12.278 10.097 -5.022 1.00 91.19 203 PRO A CA 1
ATOM 1529 C C . PRO A 1 203 ? 12.969 10.139 -6.392 1.00 91.19 203 PRO A C 1
ATOM 1531 O O . PRO A 1 203 ? 13.249 9.098 -6.985 1.00 91.19 203 PRO A O 1
ATOM 1534 N N . ARG A 1 204 ? 13.287 11.336 -6.894 1.00 91.12 204 ARG A N 1
ATOM 1535 C CA . ARG A 1 204 ? 14.072 11.535 -8.124 1.00 91.12 204 ARG A CA 1
ATOM 1536 C C . ARG A 1 204 ? 14.886 12.827 -8.044 1.00 91.12 204 ARG A C 1
ATOM 1538 O O . ARG A 1 204 ? 14.621 13.695 -7.209 1.00 91.12 204 ARG A O 1
ATOM 1545 N N . ARG A 1 205 ? 15.857 12.974 -8.948 1.00 87.81 205 ARG A N 1
ATOM 1546 C CA . ARG A 1 205 ? 16.583 14.238 -9.135 1.00 87.81 205 ARG A CA 1
ATOM 1547 C C . ARG A 1 205 ? 15.605 15.321 -9.613 1.00 87.81 205 ARG A C 1
ATOM 1549 O O . ARG A 1 205 ? 14.828 15.072 -10.531 1.00 87.81 205 ARG A O 1
ATOM 1556 N N . GLY A 1 206 ? 15.650 16.500 -8.994 1.00 90.00 206 GLY A N 1
ATOM 1557 C CA . GLY A 1 206 ? 14.737 17.613 -9.298 1.00 90.00 206 GLY A CA 1
ATOM 1558 C C . GLY A 1 206 ? 13.425 17.617 -8.502 1.00 90.00 206 GLY A C 1
ATOM 1559 O O . GLY A 1 206 ? 12.544 18.408 -8.811 1.00 90.00 206 GLY A O 1
ATOM 1560 N N . GLY A 1 207 ? 13.292 16.760 -7.484 1.00 91.12 207 GLY A N 1
ATOM 1561 C CA . GLY A 1 207 ? 12.144 16.739 -6.569 1.00 91.12 207 GLY A CA 1
ATOM 1562 C C . GLY A 1 207 ? 11.279 15.485 -6.725 1.00 91.12 207 GLY A C 1
ATOM 1563 O O . GLY A 1 207 ? 11.286 14.868 -7.787 1.00 91.12 207 GLY A O 1
ATOM 1564 N N . PRO A 1 208 ? 10.554 15.058 -5.678 1.00 93.88 208 PRO A N 1
ATOM 1565 C CA . PRO A 1 208 ? 9.786 13.818 -5.711 1.00 93.88 208 PRO A CA 1
ATOM 1566 C C . PRO A 1 208 ? 8.668 13.874 -6.757 1.00 93.88 208 PRO A C 1
ATOM 1568 O O . PRO A 1 208 ? 8.060 14.917 -6.980 1.00 93.88 208 PRO A O 1
ATOM 1571 N N . LEU A 1 209 ? 8.379 12.734 -7.379 1.00 93.75 209 LEU A N 1
ATOM 1572 C CA . LEU A 1 209 ? 7.115 12.528 -8.075 1.00 93.75 209 LEU A CA 1
ATOM 1573 C C . LEU A 1 209 ? 6.108 11.953 -7.076 1.00 93.75 209 LEU A C 1
ATOM 1575 O O . LEU A 1 209 ? 6.417 10.977 -6.393 1.00 93.75 209 LEU A O 1
ATOM 1579 N N . GLU A 1 210 ? 4.929 12.556 -6.977 1.00 95.88 210 GLU A N 1
ATOM 1580 C CA . GLU A 1 210 ? 3.926 12.203 -5.972 1.00 95.88 210 GLU A CA 1
ATOM 1581 C C . GLU A 1 210 ? 2.548 12.027 -6.612 1.00 95.88 210 GLU A C 1
ATOM 1583 O O . GLU A 1 210 ? 2.157 12.792 -7.491 1.00 95.88 210 GLU A O 1
ATOM 1588 N N . ALA A 1 211 ? 1.814 11.020 -6.145 1.00 95.62 211 ALA A N 1
ATOM 1589 C CA . ALA A 1 211 ? 0.393 10.848 -6.404 1.00 95.62 211 ALA A CA 1
ATOM 1590 C C . ALA A 1 211 ? -0.323 10.657 -5.067 1.00 95.62 211 ALA A C 1
ATOM 1592 O O . ALA A 1 211 ? 0.009 9.736 -4.323 1.00 95.62 211 ALA A O 1
ATOM 1593 N N . SER A 1 212 ? -1.306 11.506 -4.776 1.00 96.00 212 SER A N 1
ATOM 1594 C CA . SER A 1 212 ? -1.958 11.560 -3.466 1.00 96.00 212 SER A CA 1
ATOM 1595 C C . SER A 1 212 ? -3.473 11.497 -3.590 1.00 96.00 212 SER A C 1
ATOM 1597 O O . SER A 1 212 ? -4.053 11.997 -4.554 1.00 96.00 212 SER A O 1
ATOM 1599 N N . LEU A 1 213 ? -4.120 10.882 -2.602 1.00 95.75 213 LEU A N 1
ATOM 1600 C CA . LEU A 1 213 ? -5.573 10.814 -2.495 1.00 95.75 213 LEU A CA 1
ATOM 1601 C C . LEU A 1 213 ? -6.039 10.980 -1.051 1.00 95.75 213 LEU A C 1
ATOM 1603 O O . LEU A 1 213 ? -5.374 10.548 -0.111 1.00 95.75 213 LEU A O 1
ATOM 1607 N N . GLU A 1 214 ? -7.201 11.609 -0.894 1.00 94.69 214 GLU A N 1
ATOM 1608 C CA . GLU A 1 214 ? -7.866 11.772 0.396 1.00 94.69 214 GLU A CA 1
ATOM 1609 C C . GLU A 1 214 ? -8.782 10.571 0.673 1.00 94.69 214 GLU A C 1
ATOM 1611 O O . GLU A 1 214 ? -9.550 10.128 -0.189 1.00 94.69 214 GLU A O 1
ATOM 1616 N N . LEU A 1 215 ? -8.697 10.064 1.897 1.00 92.56 215 LEU A N 1
ATOM 1617 C CA . LEU A 1 215 ? -9.514 9.008 2.471 1.00 92.56 215 LEU A CA 1
ATOM 1618 C C . LEU A 1 215 ? -10.310 9.571 3.644 1.00 92.56 215 LEU A C 1
ATOM 1620 O O . LEU A 1 215 ? -9.799 10.357 4.446 1.00 92.56 215 LEU A O 1
ATOM 1624 N N . ARG A 1 216 ? -11.547 9.105 3.775 1.00 91.44 216 ARG A N 1
ATOM 1625 C CA . ARG A 1 216 ? -12.398 9.322 4.941 1.00 91.44 216 ARG A CA 1
ATOM 1626 C C . ARG A 1 216 ? -12.353 8.079 5.816 1.00 91.44 216 ARG A C 1
ATOM 1628 O O . ARG A 1 216 ? -12.694 6.996 5.345 1.00 91.44 216 ARG A O 1
ATOM 1635 N N . VAL A 1 217 ? -11.903 8.231 7.056 1.00 88.19 217 VAL A N 1
ATOM 1636 C CA . VAL A 1 217 ? -11.790 7.127 8.014 1.00 88.19 217 VAL A CA 1
ATOM 1637 C C . VAL A 1 217 ? -12.705 7.391 9.198 1.00 88.19 217 VAL A C 1
ATOM 1639 O O . VAL A 1 217 ? -12.482 8.344 9.944 1.00 88.19 217 VAL A O 1
ATOM 1642 N N . ASP A 1 218 ? -13.726 6.560 9.353 1.00 88.38 218 ASP A N 1
ATOM 1643 C CA . ASP A 1 218 ? -14.668 6.638 10.466 1.00 88.38 218 ASP A CA 1
ATOM 1644 C C . ASP A 1 218 ? -14.127 5.861 11.670 1.00 88.38 218 ASP A C 1
ATOM 1646 O O . ASP A 1 218 ? -13.649 4.734 11.532 1.00 88.38 218 ASP A O 1
ATOM 1650 N N . SER A 1 219 ? -14.213 6.435 12.865 1.00 80.88 219 SER A N 1
ATOM 1651 C CA . SER A 1 219 ? -14.029 5.674 14.103 1.00 80.88 219 SER A CA 1
ATOM 1652 C C . SER A 1 219 ? -15.249 4.776 14.334 1.00 80.88 219 SER A C 1
ATOM 1654 O O . SER A 1 219 ? -16.376 5.270 14.272 1.00 80.88 219 SER A O 1
ATOM 1656 N N . ASP A 1 220 ? -15.047 3.481 14.595 1.00 69.12 220 ASP A N 1
ATOM 1657 C CA . ASP A 1 220 ? -16.140 2.622 15.065 1.00 69.12 220 ASP A CA 1
ATOM 1658 C C . ASP A 1 220 ? -16.607 3.134 16.433 1.00 69.12 220 ASP A C 1
ATOM 1660 O O . ASP A 1 220 ? -15.807 3.293 17.360 1.00 69.12 220 ASP A O 1
ATOM 1664 N N . HIS A 1 221 ? -17.909 3.376 16.553 1.00 54.78 221 HIS A N 1
ATOM 1665 C CA . HIS A 1 221 ? -18.562 3.410 17.852 1.00 54.78 221 HIS A CA 1
ATOM 1666 C C . HIS A 1 221 ? -18.748 1.960 18.256 1.00 54.78 221 HIS A C 1
ATOM 1668 O O . HIS A 1 221 ? -19.376 1.203 17.514 1.00 54.78 221 HIS A O 1
ATOM 1674 N N . GLY A 1 222 ? -18.161 1.558 19.382 1.00 48.28 222 GLY A N 1
ATOM 1675 C CA . GLY A 1 222 ? -18.446 0.247 19.948 1.00 48.28 222 GLY A CA 1
ATOM 1676 C C . GLY A 1 222 ? -19.958 0.057 19.997 1.00 48.28 222 GLY A C 1
ATOM 1677 O O . GLY A 1 222 ? -20.671 0.918 20.509 1.00 48.28 222 GLY A O 1
ATOM 1678 N N . VAL A 1 223 ? -20.442 -1.034 19.407 1.00 43.38 223 VAL A N 1
ATOM 1679 C CA . VAL A 1 223 ? -21.741 -1.574 19.794 1.00 43.38 223 VAL A CA 1
ATOM 1680 C C . VAL A 1 223 ? -21.541 -1.995 21.245 1.00 43.38 223 VAL A C 1
ATOM 1682 O O . VAL A 1 223 ? -20.812 -2.953 21.505 1.00 43.38 223 VAL A O 1
ATOM 1685 N N . SER A 1 224 ? -22.031 -1.153 22.152 1.00 40.84 224 SER A N 1
ATOM 1686 C CA . SER A 1 224 ? -22.083 -1.401 23.590 1.00 40.84 224 SER A CA 1
ATOM 1687 C C . SER A 1 224 ? -22.849 -2.680 23.891 1.00 40.84 224 SER A C 1
ATOM 1689 O O . SER A 1 224 ? -23.866 -2.916 23.197 1.00 40.84 224 SE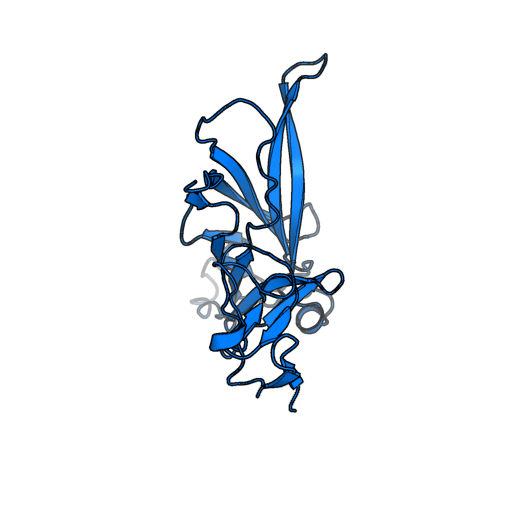R A O 1
#

Radius of gyration: 20.87 Å; chains: 1; bounding box: 44×61×60 Å

Sequence (224 aa):
MTLRCPYCHDAVEVEAGTACVRCGALRHPACVLELGRCASCGAPGLLREAPAPAGWEAVRADDAVQGWVQRLPRVLPPPAAGPGGDGTGDLSLRLEVARRVARVGDLLAGTVVLRIPRPQRLGSPNLELCLERARAGWLGLWRQRVLLRRLPLWGASEVRARGLYAPGTYRARFRLSLAEVPPTADAAGARQTRRVVLSARLPRRGGPLEASLELRVDSDHGVS

pLDDT: mean 77.23, std 14.56, range [40.84, 96.81]

Secondary structure (DSSP, 8-state):
-EEEPTTT--EEETTT-EEETTT--EE-TTTSEETTEETTT--BS-EEE-S--TTEEEEEETTEEEEEEEEEEEEPPPPPSGGG----PPPEEEEEES-SEEETTPEEEEEEEEEESS-EE----EEEEEEEEEEEETTEEEEEEEEEEEEESS-TTGGGTTTEEPSEEEEEEEEEE-TTS-----STT---EEEEEEEEEE--TTS-EEEEEEEEEEPPPP--